Protein AF-A0A6B2G670-F1 (afdb_monomer)

Mean predicted aligned error: 20.45 Å

Sequence (215 aa):
KLEDGKNDNFWRDVTVLTMNYLNKINEISDPDNHIKTNKIDDLKDDIHKIFKGKTYQEMDNLKNQINARVRGSHDIDVDYWNTVLKYLNTTMATTRVAEKCSEYYQKVEQIKSTKSSSPPPPPQPVLEVVEEIIEMSEEIAVEENPLQEFLDMYKEGNYSPRLLESSLEYDAVSQEEDMKSITLEREFIKELRELERKLHSTRSIKAPRQQLFED

InterPro domains:
  IPR018816 Splicing factor cactin, central domain [PF10312] (3-99)

Structure (mmCIF, N/CA/C/O backbone):
data_AF-A0A6B2G670-F1
#
_entry.id   AF-A0A6B2G670-F1
#
loop_
_atom_site.group_PDB
_atom_site.id
_atom_site.type_symbol
_atom_site.label_atom_id
_atom_site.label_alt_id
_atom_site.label_comp_id
_atom_site.label_asym_id
_atom_site.label_entity_id
_atom_site.label_seq_id
_atom_site.pdbx_PDB_ins_code
_atom_site.Cartn_x
_atom_site.Cartn_y
_atom_site.Cartn_z
_atom_site.occupancy
_atom_site.B_iso_or_equiv
_atom_site.auth_seq_id
_atom_site.auth_comp_id
_atom_site.auth_asym_id
_atom_site.auth_atom_id
_atom_site.pdbx_PDB_model_num
ATOM 1 N N . LYS A 1 1 ? -21.807 -9.940 8.985 1.00 50.25 1 LYS A N 1
ATOM 2 C CA . LYS A 1 1 ? -20.557 -9.765 8.207 1.00 50.25 1 LYS A CA 1
ATOM 3 C C . LYS A 1 1 ? -20.025 -8.383 8.539 1.00 50.25 1 LYS A C 1
ATOM 5 O O . LYS A 1 1 ? -20.830 -7.466 8.596 1.00 50.25 1 LYS A O 1
ATOM 10 N N . LEU A 1 2 ? -18.740 -8.256 8.860 1.00 53.62 2 LEU A N 1
ATOM 11 C CA . LEU A 1 2 ? -18.122 -6.965 9.165 1.00 53.62 2 LEU A CA 1
ATOM 12 C C . LEU A 1 2 ? -18.192 -6.094 7.889 1.00 53.62 2 LEU A C 1
ATOM 14 O O . LEU A 1 2 ? -17.723 -6.522 6.840 1.00 53.62 2 LEU A O 1
ATOM 18 N N . GLU A 1 3 ? -18.881 -4.956 7.966 1.00 61.81 3 GLU A N 1
ATOM 19 C CA . GLU A 1 3 ? -18.960 -3.881 6.954 1.00 61.81 3 GLU A CA 1
ATOM 20 C C . GLU A 1 3 ? -19.300 -4.222 5.481 1.00 61.81 3 GLU A C 1
ATOM 22 O O . GLU A 1 3 ? -18.976 -3.437 4.591 1.00 61.81 3 GLU A O 1
ATOM 27 N N . ASP A 1 4 ? -19.978 -5.335 5.179 1.00 66.50 4 ASP A N 1
ATOM 28 C CA . ASP A 1 4 ? -20.461 -5.680 3.819 1.00 66.50 4 ASP A CA 1
ATOM 29 C C . ASP A 1 4 ? -19.418 -5.558 2.681 1.00 66.50 4 ASP A C 1
ATOM 31 O O . ASP A 1 4 ? -19.760 -5.272 1.536 1.00 66.50 4 ASP A O 1
ATOM 35 N N . GLY A 1 5 ? -18.131 -5.764 2.978 1.00 72.69 5 GLY A N 1
ATOM 36 C CA . GLY A 1 5 ? -17.050 -5.668 1.986 1.00 72.69 5 GLY A CA 1
ATOM 37 C C . GLY A 1 5 ? -16.687 -4.239 1.561 1.00 72.69 5 GLY A C 1
ATOM 38 O O . GLY A 1 5 ? -15.880 -4.038 0.654 1.00 72.69 5 GLY A O 1
ATOM 39 N N . LYS A 1 6 ? -17.230 -3.211 2.228 1.00 76.44 6 LYS A N 1
ATOM 40 C CA . LYS A 1 6 ? -16.923 -1.799 1.928 1.00 76.44 6 LYS A CA 1
ATOM 41 C C . LYS A 1 6 ? -15.436 -1.475 2.065 1.00 76.44 6 LYS A C 1
ATOM 43 O O . LYS A 1 6 ? -14.935 -0.613 1.346 1.00 76.44 6 LYS A O 1
ATOM 48 N N . ASN A 1 7 ? -14.735 -2.180 2.952 1.00 82.81 7 ASN A N 1
ATOM 49 C CA . ASN A 1 7 ? -13.316 -1.964 3.219 1.00 82.81 7 ASN A CA 1
ATOM 50 C C . ASN A 1 7 ? -12.385 -2.960 2.497 1.00 82.81 7 ASN A C 1
ATOM 52 O O . ASN A 1 7 ? -11.184 -2.974 2.757 1.00 82.81 7 ASN A O 1
ATOM 56 N N . ASP A 1 8 ? -12.895 -3.786 1.577 1.00 85.19 8 ASP A N 1
ATOM 57 C CA . ASP A 1 8 ? -12.093 -4.831 0.918 1.00 85.19 8 ASP A CA 1
ATOM 58 C C . ASP A 1 8 ? -10.929 -4.251 0.105 1.00 85.19 8 ASP A C 1
ATOM 60 O O . ASP A 1 8 ? -9.819 -4.784 0.118 1.00 85.19 8 ASP A O 1
ATOM 64 N N . ASN A 1 9 ? -11.162 -3.126 -0.578 1.00 85.06 9 ASN A N 1
ATOM 65 C CA . ASN A 1 9 ? -10.122 -2.444 -1.349 1.00 85.06 9 ASN A CA 1
ATOM 66 C C . ASN A 1 9 ? -9.031 -1.862 -0.442 1.00 85.06 9 ASN A C 1
ATOM 68 O O . ASN A 1 9 ? -7.856 -1.967 -0.776 1.00 85.06 9 ASN A O 1
ATOM 72 N N . PHE A 1 10 ? -9.403 -1.324 0.722 1.00 86.94 10 PHE A N 1
ATOM 73 C CA . PHE A 1 10 ? -8.441 -0.827 1.706 1.00 86.94 10 PHE A CA 1
ATOM 74 C C . PHE A 1 10 ? -7.553 -1.958 2.221 1.00 86.94 10 PHE A C 1
ATOM 76 O O . PHE A 1 10 ? -6.334 -1.842 2.192 1.00 86.94 10 PHE A O 1
ATOM 83 N N . TRP A 1 11 ? -8.142 -3.084 2.633 1.00 89.06 11 TRP A N 1
ATOM 84 C CA . TRP A 1 11 ? -7.361 -4.217 3.131 1.00 89.06 11 TRP A CA 1
ATOM 85 C C . TRP A 1 11 ? -6.475 -4.836 2.052 1.00 89.06 11 TRP A C 1
ATOM 87 O O . TRP A 1 11 ? -5.348 -5.245 2.337 1.00 89.06 11 TRP A O 1
ATOM 97 N N . ARG A 1 12 ? -6.942 -4.857 0.799 1.00 89.00 12 ARG A N 1
ATOM 98 C CA . ARG A 1 12 ? -6.118 -5.252 -0.346 1.00 89.00 12 ARG A CA 1
ATOM 99 C C . ARG A 1 12 ? -4.921 -4.318 -0.517 1.00 89.00 12 ARG A C 1
ATOM 101 O O . ARG A 1 12 ? -3.805 -4.808 -0.655 1.00 89.00 12 ARG A O 1
ATOM 108 N N . ASP A 1 13 ? -5.138 -3.008 -0.464 1.00 89.88 13 ASP A N 1
ATOM 109 C CA . ASP A 1 13 ? -4.073 -2.010 -0.592 1.00 89.88 13 ASP A CA 1
ATOM 110 C C . ASP A 1 13 ? -3.075 -2.114 0.583 1.00 89.88 13 ASP A C 1
ATOM 112 O O . ASP A 1 13 ? -1.866 -2.160 0.363 1.00 89.88 13 ASP A O 1
ATOM 116 N N . VAL A 1 14 ? -3.549 -2.302 1.820 1.00 88.25 14 VAL A N 1
ATOM 117 C CA . VAL A 1 14 ? -2.701 -2.569 3.002 1.00 88.25 14 VAL A CA 1
ATOM 118 C C . VAL A 1 14 ? -1.884 -3.857 2.843 1.00 88.25 14 VAL A C 1
ATOM 120 O O . VAL A 1 14 ? -0.709 -3.903 3.210 1.00 88.25 14 VAL A O 1
ATOM 123 N N . THR A 1 15 ? -2.464 -4.904 2.254 1.00 91.06 15 THR A N 1
ATOM 124 C CA . THR A 1 15 ? -1.747 -6.159 1.973 1.00 91.06 15 THR A CA 1
ATOM 125 C C . THR A 1 15 ? -0.625 -5.943 0.955 1.00 91.06 15 THR A C 1
ATOM 127 O O . THR A 1 15 ? 0.483 -6.443 1.133 1.00 91.06 15 THR A O 1
ATOM 130 N N . VAL A 1 16 ? -0.875 -5.156 -0.097 1.00 89.69 16 VAL A N 1
ATOM 131 C CA . VAL A 1 16 ? 0.153 -4.801 -1.091 1.00 89.69 16 VAL A CA 1
ATOM 132 C C . VAL A 1 16 ? 1.307 -4.039 -0.432 1.00 89.69 16 VAL A C 1
ATOM 134 O O . VAL A 1 16 ? 2.470 -4.356 -0.685 1.00 89.69 16 VAL A O 1
ATOM 137 N N . LEU A 1 17 ? 1.003 -3.083 0.449 1.00 88.88 17 LEU A N 1
ATOM 138 C CA . LEU A 1 17 ? 2.016 -2.297 1.160 1.00 88.88 17 LEU A CA 1
ATOM 139 C C . LEU A 1 17 ? 2.855 -3.143 2.117 1.00 88.88 17 LEU A C 1
ATOM 141 O O . LEU A 1 17 ? 4.082 -3.073 2.086 1.00 88.88 17 LEU A O 1
ATOM 145 N N . THR A 1 18 ? 2.206 -3.965 2.939 1.00 89.88 18 THR A N 1
ATOM 146 C CA . THR A 1 18 ? 2.894 -4.846 3.895 1.00 89.88 18 THR A CA 1
ATOM 147 C C . THR A 1 18 ? 3.770 -5.871 3.185 1.00 89.88 18 THR A C 1
ATOM 149 O O . THR A 1 18 ? 4.921 -6.057 3.573 1.00 89.88 18 THR A O 1
ATOM 152 N N . MET A 1 19 ? 3.285 -6.469 2.093 1.00 88.06 19 MET A N 1
ATOM 153 C CA . MET A 1 19 ? 4.084 -7.385 1.280 1.00 88.06 19 MET A CA 1
ATOM 154 C C . MET A 1 19 ? 5.288 -6.679 0.648 1.00 88.06 19 MET A C 1
ATOM 156 O O . MET A 1 19 ? 6.385 -7.234 0.609 1.00 88.06 19 MET A O 1
ATOM 160 N N . ASN A 1 20 ? 5.122 -5.443 0.171 1.00 86.25 20 ASN A N 1
ATOM 161 C CA . ASN A 1 20 ? 6.241 -4.667 -0.358 1.00 86.25 20 ASN A CA 1
ATOM 162 C C . ASN A 1 20 ? 7.281 -4.333 0.726 1.00 86.25 20 ASN A C 1
ATOM 164 O O . ASN A 1 20 ? 8.478 -4.476 0.489 1.00 86.25 20 ASN A O 1
ATOM 168 N N . TYR A 1 21 ? 6.837 -3.946 1.923 1.00 85.19 21 TYR A N 1
ATOM 169 C CA . TYR A 1 21 ? 7.720 -3.670 3.056 1.00 85.19 21 TYR A CA 1
ATOM 170 C C . TYR A 1 21 ? 8.497 -4.918 3.500 1.00 85.19 21 TYR A C 1
ATOM 172 O O . TYR A 1 21 ? 9.708 -4.855 3.693 1.00 85.19 21 TYR A O 1
ATOM 180 N N . LEU A 1 22 ? 7.825 -6.071 3.571 1.00 86.44 22 LEU A N 1
ATOM 181 C CA . LEU A 1 22 ? 8.455 -7.353 3.888 1.00 86.44 22 LEU A CA 1
ATOM 182 C C . LEU A 1 22 ? 9.495 -7.749 2.834 1.00 86.44 22 LEU A C 1
ATOM 184 O O . LEU A 1 22 ? 10.597 -8.163 3.181 1.00 86.44 22 LEU A O 1
ATOM 188 N N . ASN A 1 23 ? 9.181 -7.561 1.550 1.00 82.19 23 ASN A N 1
ATOM 189 C CA . ASN A 1 23 ? 10.143 -7.790 0.474 1.00 82.19 23 ASN A CA 1
ATOM 190 C C . ASN A 1 23 ? 11.362 -6.871 0.599 1.00 82.19 23 ASN A C 1
ATOM 192 O O . ASN A 1 23 ? 12.479 -7.345 0.445 1.00 82.19 23 ASN A O 1
ATOM 196 N N . LYS A 1 24 ? 11.167 -5.593 0.944 1.00 81.31 24 LYS A N 1
ATOM 197 C CA . LYS A 1 24 ? 12.273 -4.654 1.170 1.00 81.31 24 LYS A CA 1
ATOM 198 C C . LYS A 1 24 ? 13.174 -5.101 2.326 1.00 81.31 24 LYS A C 1
ATOM 200 O O . LYS A 1 24 ? 14.390 -5.046 2.199 1.00 81.31 24 LYS A O 1
ATOM 205 N N . ILE A 1 25 ? 12.597 -5.574 3.433 1.00 84.19 25 ILE A N 1
ATOM 206 C CA . ILE A 1 25 ? 13.374 -6.108 4.565 1.00 84.19 25 ILE A CA 1
ATOM 207 C C . ILE A 1 25 ? 14.167 -7.351 4.146 1.00 84.19 25 ILE A C 1
ATOM 209 O O . ILE A 1 25 ? 15.353 -7.455 4.451 1.00 84.19 25 ILE A O 1
ATOM 213 N N . ASN A 1 26 ? 13.531 -8.272 3.422 1.00 81.31 26 ASN A N 1
ATOM 214 C CA . ASN A 1 26 ? 14.188 -9.488 2.949 1.00 81.31 26 ASN A CA 1
ATOM 215 C C . ASN A 1 26 ? 15.314 -9.188 1.951 1.00 81.31 26 ASN A C 1
ATOM 217 O O . ASN A 1 26 ? 16.365 -9.814 2.028 1.00 81.31 26 ASN A O 1
ATOM 221 N N . GLU A 1 27 ? 15.119 -8.219 1.051 1.00 75.81 27 GLU A N 1
ATOM 222 C CA . GLU A 1 27 ? 16.150 -7.744 0.118 1.00 75.81 27 GLU A CA 1
ATOM 223 C C . GLU A 1 27 ? 17.370 -7.187 0.872 1.00 75.81 27 GLU A C 1
ATOM 225 O O . GLU A 1 27 ? 18.501 -7.488 0.507 1.00 75.81 27 GLU A O 1
ATOM 230 N N . ILE A 1 28 ? 17.161 -6.448 1.967 1.00 76.38 28 ILE A N 1
ATOM 231 C CA . ILE A 1 28 ? 18.255 -5.908 2.791 1.00 76.38 28 ILE A CA 1
ATOM 232 C C . ILE A 1 28 ? 18.994 -7.023 3.549 1.00 76.38 28 ILE A C 1
ATOM 234 O O . ILE A 1 28 ? 20.211 -6.945 3.722 1.00 76.38 28 ILE A O 1
ATOM 238 N N . SER A 1 29 ? 18.277 -8.060 3.989 1.00 78.94 29 SER A N 1
ATOM 239 C CA . SER A 1 29 ? 18.827 -9.147 4.804 1.00 78.94 29 SER A CA 1
ATOM 240 C C . SER A 1 29 ? 19.687 -10.159 4.031 1.00 78.94 29 SER A C 1
ATOM 242 O O . SER A 1 29 ? 20.401 -10.926 4.680 1.00 78.94 29 SER A O 1
ATOM 244 N N . ASP A 1 30 ? 19.620 -10.203 2.696 1.00 77.06 30 ASP A N 1
ATOM 245 C CA . ASP A 1 30 ? 20.332 -11.192 1.871 1.00 77.06 30 ASP A CA 1
ATOM 246 C C . ASP A 1 30 ? 21.505 -10.559 1.084 1.00 77.06 30 ASP A C 1
ATOM 248 O O . ASP A 1 30 ? 21.263 -9.887 0.076 1.00 77.06 30 ASP A O 1
ATOM 252 N N . PRO A 1 31 ? 22.776 -10.774 1.495 1.00 64.31 31 PRO A N 1
ATOM 253 C CA . PRO A 1 31 ? 23.959 -10.164 0.877 1.00 64.31 31 PRO A CA 1
ATOM 254 C C . PRO A 1 31 ? 24.152 -10.519 -0.610 1.00 64.31 31 PRO A C 1
ATOM 256 O O . PRO A 1 31 ? 24.679 -9.693 -1.356 1.00 64.31 31 PRO A O 1
ATOM 259 N N . ASP A 1 32 ? 23.695 -11.691 -1.068 1.00 65.44 32 ASP A N 1
ATOM 260 C CA . ASP A 1 32 ? 23.839 -12.125 -2.470 1.00 65.44 32 ASP A CA 1
ATOM 261 C C . ASP A 1 32 ? 22.815 -11.458 -3.407 1.00 65.44 32 ASP A C 1
ATOM 263 O O . ASP A 1 32 ? 23.000 -11.412 -4.630 1.00 65.44 32 ASP A O 1
ATOM 267 N N . ASN A 1 33 ? 21.735 -10.900 -2.852 1.00 63.56 33 ASN A N 1
ATOM 268 C CA . ASN A 1 33 ? 20.662 -10.278 -3.624 1.00 63.56 33 ASN A CA 1
ATOM 269 C C . ASN A 1 33 ? 20.929 -8.789 -3.935 1.00 63.56 33 ASN A C 1
ATOM 271 O O . ASN A 1 33 ? 20.435 -8.276 -4.942 1.00 63.56 33 ASN A O 1
ATOM 275 N N . HIS A 1 34 ? 21.792 -8.120 -3.155 1.00 59.53 34 HIS A N 1
ATOM 276 C CA . HIS A 1 34 ? 22.144 -6.694 -3.313 1.00 59.53 34 HIS A CA 1
ATOM 277 C C . HIS A 1 34 ? 22.713 -6.343 -4.699 1.00 59.53 34 HIS A C 1
ATOM 279 O O . HIS A 1 34 ? 22.477 -5.262 -5.233 1.00 59.53 34 HIS A O 1
ATOM 285 N N . ILE A 1 35 ? 23.442 -7.259 -5.348 1.00 55.69 35 ILE A N 1
ATOM 286 C CA . ILE A 1 35 ? 24.053 -6.988 -6.666 1.00 55.69 35 ILE A CA 1
ATOM 287 C C . ILE A 1 35 ? 22.984 -6.861 -7.767 1.00 55.69 35 ILE A C 1
ATOM 289 O O . ILE A 1 35 ? 23.165 -6.108 -8.728 1.00 55.69 35 ILE A O 1
ATOM 293 N N . LYS A 1 36 ? 21.858 -7.575 -7.638 1.00 58.09 36 LYS A N 1
ATOM 294 C CA . LYS A 1 36 ? 20.742 -7.511 -8.595 1.00 58.09 36 LYS A CA 1
ATOM 295 C C . LYS A 1 36 ? 19.845 -6.300 -8.340 1.00 58.09 36 LYS A C 1
ATOM 297 O O . LYS A 1 36 ? 19.290 -5.765 -9.298 1.00 58.09 36 LYS A O 1
ATOM 302 N N . THR A 1 37 ? 19.732 -5.851 -7.089 1.00 59.72 37 THR A N 1
ATOM 303 C CA . THR A 1 37 ? 18.903 -4.696 -6.718 1.00 59.72 37 THR A CA 1
ATOM 304 C C . THR A 1 37 ? 19.542 -3.371 -7.117 1.00 59.72 37 THR A C 1
ATOM 306 O O . THR A 1 37 ? 18.826 -2.534 -7.647 1.00 59.72 37 THR A O 1
ATOM 309 N N . ASN A 1 38 ? 20.869 -3.216 -7.023 1.00 57.09 38 ASN A N 1
ATOM 310 C CA . ASN A 1 38 ? 21.552 -1.942 -7.307 1.00 57.09 38 ASN A CA 1
ATOM 311 C C . ASN A 1 38 ? 21.257 -1.355 -8.707 1.00 57.09 38 ASN A C 1
ATOM 313 O O . ASN A 1 38 ? 21.011 -0.163 -8.838 1.00 57.09 38 ASN A O 1
ATOM 317 N N . LYS A 1 39 ? 21.204 -2.181 -9.768 1.00 61.66 39 LYS A N 1
ATOM 318 C CA . LYS A 1 39 ? 20.840 -1.704 -11.126 1.00 61.66 39 LYS A CA 1
ATOM 319 C C . LYS A 1 39 ? 19.376 -1.280 -11.246 1.00 61.66 39 LYS A C 1
ATOM 321 O O . LYS A 1 39 ? 19.023 -0.491 -12.117 1.00 61.66 39 LYS A O 1
ATOM 326 N N . ILE A 1 40 ? 18.519 -1.883 -10.431 1.00 61.81 40 ILE A N 1
ATOM 327 C CA . ILE A 1 40 ? 17.088 -1.605 -10.393 1.00 61.81 40 ILE A CA 1
ATOM 328 C C . ILE A 1 40 ? 16.837 -0.375 -9.505 1.00 61.81 40 ILE A C 1
ATOM 330 O O . ILE A 1 40 ? 15.962 0.416 -9.834 1.00 61.81 40 ILE A O 1
ATOM 334 N N . ASP A 1 41 ? 17.626 -0.171 -8.446 1.00 66.69 41 ASP A N 1
ATOM 335 C CA . ASP A 1 41 ? 17.558 0.965 -7.519 1.00 66.69 41 ASP A CA 1
ATOM 336 C C . ASP A 1 41 ? 17.860 2.308 -8.199 1.00 66.69 41 ASP A C 1
ATOM 338 O O . ASP A 1 41 ? 17.068 3.233 -8.041 1.00 66.69 41 ASP A O 1
ATOM 342 N N . ASP A 1 42 ? 18.881 2.391 -9.061 1.00 69.69 42 ASP A N 1
ATOM 343 C CA . ASP A 1 42 ? 19.170 3.614 -9.840 1.00 69.69 42 ASP A CA 1
ATOM 344 C C . ASP A 1 42 ? 17.967 4.062 -10.692 1.00 69.69 42 ASP A C 1
ATOM 346 O O . ASP A 1 42 ? 17.709 5.246 -10.900 1.00 69.69 42 ASP A O 1
ATOM 350 N N . LEU A 1 43 ? 17.189 3.094 -11.174 1.00 70.12 43 LEU A N 1
ATOM 351 C CA . LEU A 1 43 ? 16.003 3.328 -11.986 1.00 70.12 43 LEU A CA 1
ATOM 352 C C . LEU A 1 43 ? 14.751 3.564 -11.129 1.00 70.12 43 LEU A C 1
ATOM 354 O O . LEU A 1 43 ? 13.797 4.187 -11.599 1.00 70.12 43 LEU A O 1
ATOM 358 N N . LYS A 1 44 ? 14.739 3.101 -9.869 1.00 72.88 44 LYS A N 1
ATOM 359 C CA . LYS A 1 44 ? 13.635 3.336 -8.926 1.00 72.88 44 LYS A CA 1
ATOM 360 C C . LYS A 1 44 ? 13.469 4.819 -8.640 1.00 72.88 44 LYS A C 1
ATOM 362 O O . LYS A 1 44 ? 12.322 5.251 -8.583 1.00 72.88 44 LYS A O 1
ATOM 367 N N . ASP A 1 45 ? 14.550 5.582 -8.516 1.00 76.00 45 ASP A N 1
ATOM 368 C CA . ASP A 1 45 ? 14.487 7.021 -8.230 1.00 76.00 45 ASP A CA 1
ATOM 369 C C . ASP A 1 45 ? 13.863 7.814 -9.385 1.00 76.00 45 ASP A C 1
ATOM 371 O O . ASP A 1 45 ? 12.969 8.643 -9.175 1.00 76.00 45 ASP A O 1
ATOM 375 N N . ASP A 1 46 ? 14.236 7.489 -10.624 1.00 78.38 46 ASP A N 1
ATOM 376 C CA . ASP A 1 46 ? 13.62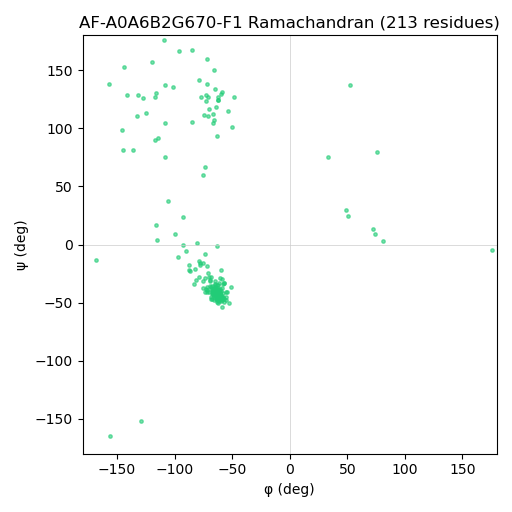6 8.072 -11.821 1.00 78.38 46 ASP A CA 1
ATOM 377 C C . ASP A 1 46 ? 12.141 7.701 -11.938 1.00 78.38 46 ASP A C 1
ATOM 379 O O . ASP A 1 46 ? 11.297 8.559 -12.214 1.00 78.38 46 ASP A O 1
ATOM 383 N N . ILE A 1 47 ? 11.782 6.441 -11.670 1.00 78.38 47 ILE A N 1
ATOM 384 C CA . ILE A 1 47 ? 10.379 6.005 -11.657 1.00 78.38 47 ILE A CA 1
ATOM 385 C C . ILE A 1 47 ? 9.608 6.711 -10.523 1.00 78.38 47 ILE A C 1
ATOM 387 O O . ILE A 1 47 ? 8.483 7.176 -10.736 1.00 78.38 47 ILE A O 1
ATOM 391 N N . HIS A 1 48 ? 10.206 6.852 -9.336 1.00 77.25 48 HIS A N 1
ATOM 392 C CA . HIS A 1 48 ? 9.662 7.609 -8.205 1.00 77.25 48 HIS A CA 1
ATOM 393 C C . HIS A 1 48 ? 9.349 9.045 -8.614 1.00 77.25 48 HIS A C 1
ATOM 395 O O . HIS A 1 48 ? 8.248 9.535 -8.357 1.00 77.25 48 HIS A O 1
ATOM 401 N N . LYS A 1 49 ? 10.289 9.703 -9.294 1.00 81.44 49 LYS A N 1
ATOM 402 C CA . LYS A 1 49 ? 10.142 11.071 -9.788 1.00 81.44 49 LYS A CA 1
ATOM 403 C C . LYS A 1 49 ? 9.047 11.192 -10.844 1.00 81.44 49 LYS A C 1
ATOM 405 O O . LYS A 1 49 ? 8.305 12.169 -10.824 1.00 81.44 49 LYS A O 1
ATOM 410 N N . ILE A 1 50 ? 8.898 10.197 -11.723 1.00 80.88 50 ILE A N 1
ATOM 411 C CA . ILE A 1 50 ? 7.804 10.152 -12.704 1.00 80.88 50 ILE A CA 1
ATOM 412 C C . ILE A 1 50 ? 6.450 10.013 -11.999 1.00 80.88 50 ILE A C 1
ATOM 414 O O . ILE A 1 50 ? 5.470 10.592 -12.461 1.00 80.88 50 ILE A O 1
ATOM 418 N N . PHE A 1 51 ? 6.356 9.258 -10.902 1.00 79.69 51 PHE A N 1
ATOM 419 C CA . PHE A 1 51 ? 5.081 9.038 -10.202 1.00 79.69 51 PHE A CA 1
ATOM 420 C C . PHE A 1 51 ? 4.764 10.102 -9.148 1.00 79.69 51 PHE A C 1
ATOM 422 O O . PHE A 1 51 ? 3.598 10.260 -8.781 1.00 79.69 51 PHE A O 1
ATOM 429 N N . LYS A 1 52 ? 5.755 10.880 -8.700 1.00 77.88 52 LYS A N 1
ATOM 430 C CA . LYS A 1 52 ? 5.554 11.986 -7.761 1.00 77.88 52 LYS A CA 1
ATOM 431 C C . LYS A 1 52 ? 4.646 13.056 -8.384 1.00 77.88 52 LYS A C 1
ATOM 433 O O . LYS A 1 52 ? 4.919 13.571 -9.463 1.00 77.88 52 LYS A O 1
ATOM 438 N N . GLY A 1 53 ? 3.556 13.387 -7.692 1.00 74.25 53 GLY A N 1
ATOM 439 C CA . GLY A 1 53 ? 2.607 14.428 -8.109 1.00 74.25 53 GLY A CA 1
ATOM 440 C C . GLY A 1 53 ? 1.581 14.007 -9.169 1.00 74.25 53 GLY A C 1
ATOM 441 O O . GLY A 1 53 ? 0.785 14.844 -9.585 1.00 74.25 53 GLY A O 1
ATOM 442 N N . LYS A 1 54 ? 1.558 12.736 -9.601 1.00 82.38 54 LYS A N 1
ATOM 443 C CA . LYS A 1 54 ? 0.498 12.225 -10.484 1.00 82.38 54 LYS A CA 1
ATOM 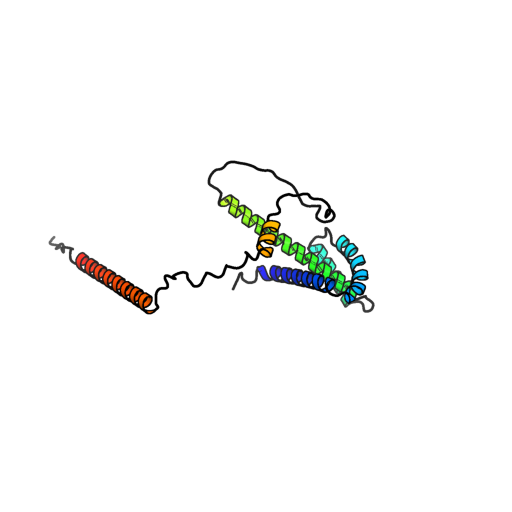444 C C . LYS A 1 54 ? -0.770 11.908 -9.697 1.00 82.38 54 LYS A C 1
ATOM 446 O O . LYS A 1 54 ? -0.720 11.360 -8.597 1.00 82.38 54 LYS A O 1
ATOM 451 N N . THR A 1 55 ? -1.919 12.207 -10.288 1.00 84.25 55 THR A N 1
ATOM 452 C CA . THR A 1 55 ? -3.225 11.845 -9.730 1.00 84.25 55 THR A CA 1
ATOM 453 C C . THR A 1 55 ? -3.483 10.344 -9.851 1.00 84.25 55 THR A C 1
ATOM 455 O O . THR A 1 55 ? -2.916 9.648 -10.700 1.00 84.25 55 THR A O 1
ATOM 458 N N . TYR A 1 56 ? -4.405 9.831 -9.034 1.00 82.81 56 TYR A N 1
ATOM 459 C CA . TYR A 1 56 ? -4.817 8.428 -9.086 1.00 82.81 56 TYR A CA 1
ATOM 460 C C . TYR A 1 56 ? -5.281 7.987 -10.489 1.00 82.81 56 TYR A C 1
ATOM 462 O O . TYR A 1 56 ? -4.923 6.904 -10.952 1.00 82.81 56 TYR A O 1
ATOM 470 N N . GLN A 1 57 ? -6.036 8.837 -11.192 1.00 84.31 57 GLN A N 1
ATOM 471 C CA . GLN A 1 57 ? -6.536 8.533 -12.537 1.00 84.31 57 GLN A CA 1
ATOM 472 C C . GLN A 1 57 ? -5.413 8.468 -13.579 1.00 84.31 57 GLN A C 1
ATOM 474 O O . GLN A 1 57 ? -5.424 7.607 -14.456 1.00 84.31 57 GLN A O 1
ATOM 479 N N . GLU A 1 58 ? -4.415 9.345 -13.475 1.00 86.62 58 GLU A N 1
ATOM 480 C CA . GLU A 1 58 ? -3.246 9.317 -14.357 1.00 86.62 58 GLU A CA 1
ATOM 481 C C . GLU A 1 58 ? -2.389 8.069 -14.124 1.00 86.62 58 GLU A C 1
ATOM 483 O O . GLU A 1 58 ? -1.904 7.473 -15.086 1.00 86.62 58 GLU A O 1
ATOM 488 N N . MET A 1 59 ? -2.247 7.639 -12.866 1.00 86.69 59 MET A N 1
ATOM 489 C CA . MET A 1 59 ? -1.565 6.389 -12.517 1.00 86.69 59 MET A CA 1
ATOM 490 C C . MET A 1 59 ? -2.300 5.159 -13.068 1.00 86.69 59 MET A C 1
ATOM 492 O O . MET A 1 59 ? -1.661 4.251 -13.600 1.00 86.69 59 MET A O 1
ATOM 496 N N . ASP A 1 60 ? -3.634 5.140 -13.016 1.00 87.06 60 ASP A N 1
ATOM 497 C CA . ASP A 1 60 ? -4.432 4.044 -13.579 1.00 87.06 60 ASP A CA 1
ATOM 498 C C . ASP A 1 60 ? -4.344 3.989 -15.116 1.00 87.06 60 ASP A C 1
ATOM 500 O O . ASP A 1 60 ? -4.149 2.925 -15.710 1.00 87.06 60 ASP A O 1
ATOM 504 N N . ASN A 1 61 ? -4.365 5.148 -15.779 1.00 88.69 61 ASN A N 1
ATOM 505 C CA . ASN A 1 61 ? -4.133 5.235 -17.221 1.00 88.69 61 ASN A CA 1
ATOM 506 C C . ASN A 1 61 ? -2.741 4.716 -17.606 1.00 88.69 61 ASN A C 1
ATOM 508 O O . ASN A 1 61 ? -2.610 3.952 -18.566 1.00 88.69 61 ASN A O 1
ATOM 512 N N . LEU A 1 62 ? -1.710 5.079 -16.840 1.00 87.88 62 LEU A N 1
ATOM 513 C CA . LEU A 1 62 ? -0.351 4.589 -17.048 1.00 87.88 62 LEU A CA 1
ATOM 514 C C . LEU A 1 62 ? -0.272 3.066 -16.867 1.00 87.88 62 LEU A C 1
ATOM 516 O O . LEU A 1 62 ? 0.308 2.375 -17.703 1.00 87.88 62 LEU A O 1
ATOM 520 N N . LYS A 1 63 ? -0.915 2.523 -15.828 1.00 88.88 63 LYS A N 1
ATOM 521 C CA . LYS A 1 63 ? -1.010 1.076 -15.594 1.00 88.88 63 LYS A CA 1
ATOM 522 C C . LYS A 1 63 ? -1.595 0.352 -16.803 1.00 88.88 63 LYS A C 1
ATOM 524 O O . LYS A 1 63 ? -1.067 -0.675 -17.231 1.00 88.88 63 LYS A O 1
ATOM 529 N N . ASN A 1 64 ? -2.667 0.890 -17.377 1.00 90.38 64 ASN A N 1
ATOM 530 C CA . ASN A 1 64 ? -3.322 0.309 -18.545 1.00 90.38 64 ASN A CA 1
ATOM 531 C C . ASN A 1 64 ? -2.428 0.353 -19.792 1.00 90.38 64 ASN A C 1
ATOM 533 O O . ASN A 1 64 ? -2.339 -0.646 -20.509 1.00 90.38 64 ASN A O 1
ATOM 537 N N . GLN A 1 65 ? -1.712 1.459 -20.011 1.00 87.94 65 GLN A N 1
ATOM 538 C CA . GLN A 1 65 ? -0.744 1.598 -21.105 1.00 87.94 65 GLN A CA 1
ATOM 539 C C . GLN A 1 65 ? 0.420 0.610 -20.969 1.00 87.94 65 GLN A C 1
ATOM 541 O O . GLN A 1 65 ? 0.762 -0.074 -21.934 1.00 87.94 65 GLN A O 1
ATOM 546 N N . ILE A 1 66 ? 0.983 0.473 -19.766 1.00 86.81 66 ILE A N 1
ATOM 547 C CA . ILE A 1 66 ? 2.062 -0.480 -19.485 1.00 86.81 66 ILE A CA 1
ATOM 548 C C . ILE A 1 66 ? 1.573 -1.912 -19.707 1.00 86.81 66 ILE A C 1
ATOM 550 O O . ILE A 1 66 ? 2.207 -2.672 -20.431 1.00 86.81 66 ILE A O 1
ATOM 554 N N . ASN A 1 67 ? 0.403 -2.275 -19.179 1.00 87.81 67 ASN A N 1
ATOM 555 C CA . ASN A 1 67 ? -0.163 -3.611 -19.369 1.00 87.81 67 ASN A CA 1
ATOM 556 C C . ASN A 1 67 ? -0.489 -3.917 -20.838 1.00 87.81 67 ASN A C 1
ATOM 558 O O . ASN A 1 67 ? -0.390 -5.065 -21.268 1.00 87.81 67 ASN A O 1
ATOM 562 N N . ALA A 1 68 ? -0.918 -2.929 -21.626 1.00 86.81 68 ALA A N 1
ATOM 563 C CA . ALA A 1 68 ? -1.102 -3.101 -23.067 1.00 86.81 68 ALA A CA 1
ATOM 564 C C . ALA A 1 68 ? 0.242 -3.347 -23.770 1.00 86.81 68 ALA A C 1
ATOM 566 O O . ALA A 1 68 ? 0.349 -4.252 -24.596 1.00 86.81 68 ALA A O 1
ATOM 567 N N . ARG A 1 69 ? 1.279 -2.600 -23.379 1.00 84.44 69 ARG A N 1
ATOM 568 C CA . ARG A 1 69 ? 2.633 -2.721 -23.922 1.00 84.44 69 ARG A CA 1
ATOM 569 C C . ARG A 1 69 ? 3.275 -4.077 -23.600 1.00 84.44 69 ARG A C 1
ATOM 571 O O . ARG A 1 69 ? 3.793 -4.720 -24.505 1.00 84.44 69 ARG A O 1
ATOM 578 N N . VAL A 1 70 ? 3.172 -4.535 -22.351 1.00 84.56 70 VAL A N 1
ATOM 579 C CA . VAL A 1 70 ? 3.701 -5.833 -21.883 1.00 84.56 70 VAL A CA 1
ATOM 580 C C . VAL A 1 70 ? 3.000 -7.016 -22.562 1.00 84.56 70 VAL A C 1
ATOM 582 O O . VAL A 1 70 ? 3.631 -8.027 -22.840 1.00 84.56 70 VAL A O 1
ATOM 585 N N . ARG A 1 71 ? 1.703 -6.900 -22.881 1.00 82.88 71 ARG A N 1
ATOM 586 C CA . ARG A 1 71 ? 0.947 -7.966 -23.569 1.00 82.88 71 ARG A CA 1
ATOM 587 C C . ARG A 1 71 ? 1.202 -8.037 -25.076 1.00 82.88 71 ARG A C 1
ATOM 589 O O . ARG A 1 71 ? 1.021 -9.099 -25.660 1.00 82.88 71 ARG A O 1
ATOM 596 N N . GLY A 1 72 ? 1.544 -6.914 -25.708 1.00 79.50 72 GLY A N 1
ATOM 597 C CA . GLY A 1 72 ? 1.599 -6.790 -27.168 1.00 79.50 72 GLY A CA 1
ATOM 598 C C . GLY A 1 72 ? 2.978 -6.970 -27.803 1.00 79.50 72 GLY A C 1
ATOM 599 O O . GLY A 1 72 ? 3.057 -7.049 -29.025 1.00 79.50 72 GLY A O 1
ATOM 600 N N . SER A 1 73 ? 4.058 -7.014 -27.022 1.00 75.25 73 SER A N 1
ATOM 601 C CA . SER A 1 73 ? 5.420 -6.987 -27.561 1.00 75.25 73 SER A CA 1
ATOM 602 C C . SER A 1 73 ? 6.293 -8.080 -26.957 1.00 75.25 73 SER A C 1
ATOM 604 O O . SER A 1 73 ? 6.381 -8.212 -25.742 1.00 75.25 73 SER A O 1
ATOM 606 N N . HIS A 1 74 ? 6.949 -8.848 -27.827 1.00 67.12 74 HIS A N 1
ATOM 607 C CA . HIS A 1 74 ? 7.786 -9.992 -27.458 1.00 67.12 74 HIS A CA 1
ATOM 608 C C . HIS A 1 74 ? 9.210 -9.594 -27.025 1.00 67.12 74 HIS A C 1
ATOM 610 O O . HIS A 1 74 ? 9.852 -10.348 -26.307 1.00 67.12 74 HIS A O 1
ATOM 616 N N . ASP A 1 75 ? 9.679 -8.404 -27.417 1.00 76.75 75 ASP A N 1
ATOM 617 C CA . ASP A 1 75 ? 11.059 -7.931 -27.199 1.00 76.75 75 ASP A CA 1
ATOM 618 C C . ASP A 1 75 ? 11.160 -6.872 -26.087 1.00 76.75 75 ASP A C 1
ATOM 620 O O . ASP A 1 75 ? 11.835 -5.852 -26.199 1.00 76.75 75 ASP A O 1
ATOM 624 N N . ILE A 1 76 ? 10.368 -7.043 -25.033 1.00 80.81 76 ILE A N 1
ATOM 625 C CA . ILE A 1 76 ? 10.353 -6.119 -23.905 1.00 80.81 76 ILE A CA 1
ATOM 626 C C . ILE A 1 76 ? 11.006 -6.786 -22.703 1.00 80.81 76 ILE A C 1
ATOM 628 O O . ILE A 1 76 ? 10.699 -7.932 -22.392 1.00 80.81 76 ILE A O 1
ATOM 632 N N . ASP A 1 77 ? 11.843 -6.031 -21.993 1.00 81.81 77 ASP A N 1
ATOM 633 C CA . ASP A 1 77 ? 12.348 -6.410 -20.676 1.00 81.81 77 ASP A CA 1
ATOM 634 C C . ASP A 1 77 ? 11.184 -6.512 -19.674 1.00 81.81 77 ASP A C 1
ATOM 636 O O . ASP A 1 77 ? 10.717 -5.525 -19.097 1.00 81.81 77 ASP A O 1
ATOM 640 N N . VAL A 1 78 ? 10.660 -7.728 -19.529 1.00 81.38 78 VAL A N 1
ATOM 641 C CA . VAL A 1 78 ? 9.520 -8.050 -18.666 1.00 81.38 78 VAL A CA 1
ATOM 642 C C . VAL A 1 78 ? 9.839 -7.746 -17.200 1.00 81.38 78 VAL A C 1
ATOM 644 O O . VAL A 1 78 ? 8.953 -7.295 -16.473 1.00 81.38 78 VAL A O 1
ATOM 647 N N . ASP A 1 79 ? 11.091 -7.912 -16.774 1.00 79.88 79 ASP A N 1
ATOM 648 C CA . ASP A 1 79 ? 11.516 -7.694 -15.390 1.00 79.88 79 ASP A CA 1
ATOM 649 C C . ASP A 1 79 ? 11.546 -6.200 -15.045 1.00 79.88 79 ASP A C 1
ATOM 651 O O . ASP A 1 79 ? 11.078 -5.793 -13.972 1.00 79.88 79 ASP A O 1
ATOM 655 N N . TYR A 1 80 ? 11.975 -5.360 -15.992 1.00 83.56 80 TYR A N 1
ATOM 656 C CA . TYR A 1 80 ? 11.860 -3.909 -15.870 1.00 83.56 80 TYR A CA 1
ATOM 657 C C . TYR A 1 80 ? 10.400 -3.466 -15.703 1.00 83.56 80 TYR A C 1
ATOM 659 O O . TYR A 1 80 ? 10.062 -2.790 -14.728 1.00 83.56 80 TYR A O 1
ATOM 667 N N . TRP A 1 81 ? 9.492 -3.870 -16.598 1.00 84.44 81 TRP A N 1
ATOM 668 C CA . TRP A 1 81 ? 8.092 -3.433 -16.494 1.00 84.44 81 TRP A CA 1
ATOM 669 C C . TRP A 1 81 ? 7.360 -4.041 -15.303 1.00 84.44 81 TRP A C 1
ATOM 671 O O . TRP A 1 81 ? 6.497 -3.376 -14.733 1.00 84.44 81 TRP A O 1
ATOM 681 N N . ASN A 1 82 ? 7.719 -5.252 -14.873 1.00 82.88 82 ASN A N 1
ATOM 682 C CA . ASN A 1 82 ? 7.230 -5.817 -13.617 1.00 82.88 82 ASN A CA 1
ATOM 683 C C . ASN A 1 82 ? 7.657 -4.966 -12.420 1.00 82.88 82 ASN A C 1
ATOM 685 O O . ASN A 1 82 ? 6.845 -4.717 -11.529 1.00 82.88 82 ASN A O 1
ATOM 689 N N . THR A 1 83 ? 8.891 -4.459 -12.424 1.00 82.94 83 THR A N 1
ATOM 690 C CA . THR A 1 83 ? 9.378 -3.528 -11.399 1.00 82.94 83 THR A CA 1
ATOM 691 C C . THR A 1 83 ? 8.586 -2.221 -11.425 1.00 82.94 83 THR A C 1
ATOM 693 O O . THR A 1 83 ? 8.084 -1.787 -10.387 1.00 82.94 83 THR A O 1
ATOM 696 N N . VAL A 1 84 ? 8.387 -1.631 -12.608 1.00 84.94 84 VAL A N 1
ATOM 697 C CA . VAL A 1 84 ? 7.588 -0.405 -12.776 1.00 84.94 84 VAL A CA 1
ATOM 698 C C . VAL A 1 84 ? 6.147 -0.621 -12.298 1.00 84.94 84 VAL A C 1
ATOM 700 O O . VAL A 1 84 ? 5.604 0.215 -11.579 1.00 84.94 84 VAL A O 1
ATOM 703 N N . LEU A 1 85 ? 5.525 -1.752 -12.640 1.00 87.00 85 LEU A N 1
ATOM 704 C CA . LEU A 1 85 ? 4.168 -2.103 -12.212 1.00 87.00 85 LEU A CA 1
ATOM 705 C C . LEU A 1 85 ? 4.079 -2.351 -10.703 1.00 87.00 85 LEU A C 1
ATOM 707 O O . LEU A 1 85 ? 3.119 -1.907 -10.073 1.00 87.00 85 LEU A O 1
ATOM 711 N N . LYS A 1 86 ? 5.057 -3.044 -10.106 1.00 86.12 86 LYS A N 1
ATOM 712 C CA . LYS A 1 86 ? 5.148 -3.251 -8.651 1.00 86.12 86 LYS A CA 1
ATOM 713 C C . LYS A 1 86 ? 5.213 -1.909 -7.932 1.00 86.12 86 LYS A C 1
ATOM 715 O O . LYS A 1 86 ? 4.478 -1.691 -6.965 1.00 86.12 86 LYS A O 1
ATOM 720 N N . TYR A 1 87 ? 6.050 -1.007 -8.434 1.00 83.88 87 TYR A N 1
ATOM 721 C CA . TYR A 1 87 ? 6.216 0.314 -7.859 1.00 83.88 87 TYR A CA 1
ATOM 722 C C . TYR A 1 87 ? 4.943 1.163 -8.023 1.00 83.88 87 TYR A C 1
ATOM 724 O O . TYR A 1 87 ? 4.417 1.663 -7.034 1.00 83.88 87 TYR A O 1
ATOM 732 N N . LEU A 1 88 ? 4.342 1.189 -9.216 1.00 86.62 88 LEU A N 1
ATOM 733 C CA . LEU A 1 88 ? 3.076 1.880 -9.486 1.00 86.62 88 LEU A CA 1
ATOM 734 C C . LEU A 1 88 ? 1.932 1.388 -8.587 1.00 86.62 88 LEU A C 1
ATOM 736 O O . LEU A 1 88 ? 1.206 2.191 -8.008 1.00 86.62 88 LEU A O 1
ATOM 740 N N . ASN A 1 89 ? 1.776 0.068 -8.438 1.00 86.88 89 ASN A N 1
ATOM 741 C CA . ASN A 1 89 ? 0.750 -0.506 -7.566 1.00 86.88 89 ASN A CA 1
ATOM 742 C C . ASN A 1 89 ? 0.991 -0.137 -6.095 1.00 86.88 89 ASN A C 1
ATOM 744 O O . ASN A 1 89 ? 0.030 0.150 -5.386 1.00 86.88 89 ASN A O 1
ATOM 748 N N . THR A 1 90 ? 2.253 -0.107 -5.651 1.00 87.06 90 THR A N 1
ATOM 749 C CA .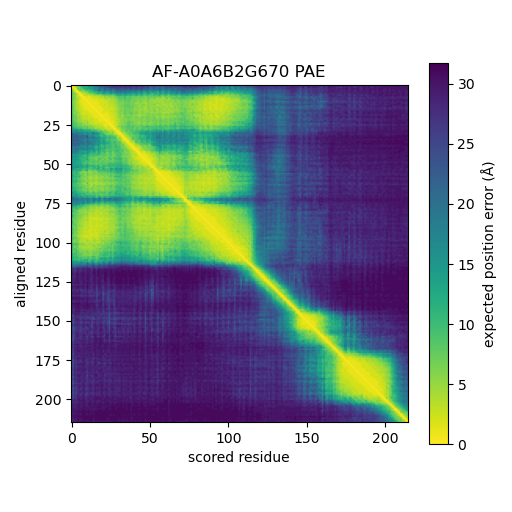 THR A 1 90 ? 2.620 0.363 -4.307 1.00 87.06 90 THR A CA 1
ATOM 750 C C . THR A 1 90 ? 2.245 1.830 -4.128 1.00 87.06 90 THR A C 1
ATOM 752 O O . THR A 1 90 ? 1.560 2.152 -3.166 1.00 87.06 90 THR A O 1
ATOM 755 N N . THR A 1 91 ? 2.622 2.716 -5.056 1.00 85.56 91 THR A N 1
ATOM 756 C CA . THR A 1 91 ? 2.299 4.149 -4.968 1.00 85.56 91 THR A CA 1
ATOM 757 C C . THR A 1 91 ? 0.788 4.381 -4.944 1.00 85.56 91 THR A C 1
ATOM 759 O O . THR A 1 91 ? 0.301 5.106 -4.083 1.00 85.56 91 THR A O 1
ATOM 762 N N . MET A 1 92 ? 0.027 3.707 -5.814 1.00 86.06 92 MET A N 1
ATOM 763 C CA . MET A 1 92 ? -1.438 3.795 -5.826 1.00 86.06 92 MET A CA 1
ATOM 764 C C . MET A 1 92 ? -2.052 3.319 -4.503 1.00 86.06 92 MET A C 1
ATOM 766 O O . MET A 1 92 ? -2.948 3.980 -3.979 1.00 86.06 92 MET A O 1
ATOM 770 N N . ALA A 1 93 ? -1.570 2.199 -3.953 1.00 86.88 93 ALA A N 1
ATOM 771 C CA . ALA A 1 93 ? -2.018 1.692 -2.659 1.00 86.88 93 ALA A CA 1
ATOM 772 C C . ALA A 1 93 ? -1.697 2.682 -1.527 1.00 86.88 93 ALA A C 1
ATOM 774 O O . ALA A 1 93 ? -2.570 2.970 -0.711 1.00 86.88 93 ALA A O 1
ATOM 775 N N . THR A 1 94 ? -0.493 3.267 -1.514 1.00 86.31 94 THR A N 1
ATOM 776 C CA . THR A 1 94 ? -0.097 4.295 -0.540 1.00 86.31 94 THR A CA 1
ATOM 777 C C . THR A 1 94 ? -1.022 5.503 -0.605 1.00 86.31 94 THR A C 1
ATOM 779 O O . THR A 1 94 ? -1.518 5.931 0.433 1.00 86.31 94 THR A O 1
ATOM 782 N N . THR A 1 95 ? -1.304 6.029 -1.802 1.00 86.25 95 THR A N 1
ATOM 783 C CA . THR A 1 95 ? -2.203 7.180 -1.971 1.00 86.25 95 THR A CA 1
ATOM 784 C C . THR A 1 95 ? -3.602 6.873 -1.438 1.00 86.25 95 THR A C 1
ATOM 786 O O . THR A 1 95 ? -4.120 7.637 -0.629 1.00 86.25 95 THR A O 1
ATOM 789 N N . ARG A 1 96 ? -4.194 5.725 -1.801 1.00 86.69 96 ARG A N 1
ATOM 790 C CA . ARG A 1 96 ? -5.545 5.366 -1.332 1.00 86.69 96 ARG A CA 1
ATOM 791 C C . ARG A 1 96 ? -5.613 5.126 0.175 1.00 86.69 96 ARG A C 1
ATOM 793 O O . ARG A 1 96 ? -6.586 5.517 0.820 1.00 86.69 96 ARG A O 1
ATOM 800 N N . VAL A 1 97 ? -4.599 4.475 0.745 1.00 88.06 97 VAL A N 1
ATOM 801 C CA . VAL A 1 97 ? -4.519 4.248 2.193 1.00 88.06 97 VAL A CA 1
ATOM 802 C C . VAL A 1 97 ? -4.339 5.574 2.927 1.00 88.06 97 VAL A C 1
ATOM 804 O O . VAL A 1 97 ? -5.013 5.789 3.931 1.00 88.06 97 VAL A O 1
ATOM 807 N N . ALA A 1 98 ? -3.508 6.486 2.415 1.00 86.56 98 ALA A N 1
ATOM 808 C CA . ALA A 1 98 ? -3.318 7.817 2.989 1.00 86.56 98 ALA A CA 1
ATOM 809 C C . ALA A 1 98 ? -4.610 8.651 2.960 1.00 86.56 98 ALA A C 1
ATOM 811 O O . ALA A 1 98 ? -4.978 9.227 3.983 1.00 86.56 98 ALA A O 1
ATOM 812 N N . GLU A 1 99 ? -5.340 8.653 1.840 1.00 86.31 99 GLU A N 1
ATOM 813 C CA . GLU A 1 99 ? -6.650 9.311 1.720 1.00 86.31 99 GLU A CA 1
ATOM 814 C C . GLU A 1 99 ? -7.639 8.773 2.761 1.00 86.31 99 GLU A C 1
ATOM 816 O O . GLU A 1 99 ? -8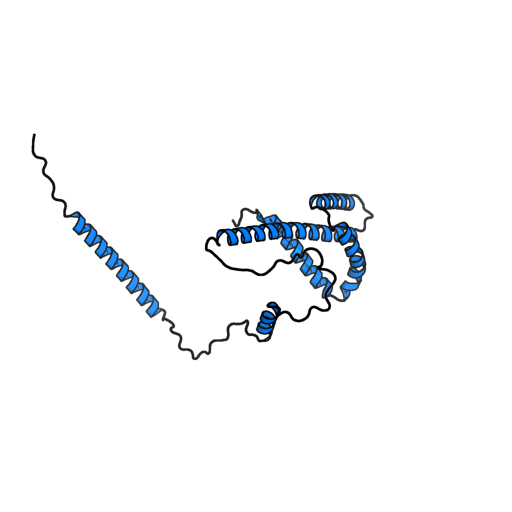.237 9.538 3.519 1.00 86.31 99 GLU A O 1
ATOM 821 N N . LYS A 1 100 ? -7.761 7.444 2.870 1.00 86.19 100 LYS A N 1
ATOM 822 C CA . LYS A 1 100 ? -8.648 6.813 3.857 1.00 86.19 100 LYS A CA 1
ATOM 823 C C . LYS A 1 100 ? -8.226 7.105 5.291 1.00 86.19 100 LYS A C 1
ATOM 825 O O . LYS A 1 100 ? -9.079 7.358 6.137 1.00 86.19 100 LYS A O 1
ATOM 830 N N . CYS A 1 101 ? -6.928 7.093 5.569 1.00 84.56 101 CYS A N 1
ATOM 831 C CA . CYS A 1 101 ? -6.393 7.420 6.883 1.00 84.56 101 CYS A CA 1
ATOM 832 C C . CYS A 1 101 ? -6.723 8.872 7.264 1.00 84.56 101 CYS A C 1
ATOM 834 O O . CYS A 1 101 ? -7.234 9.118 8.355 1.00 84.56 101 CYS A O 1
ATOM 836 N N . SER A 1 102 ? -6.539 9.816 6.333 1.00 85.44 102 SER A N 1
ATOM 837 C CA . SER A 1 102 ? -6.923 11.222 6.507 1.00 85.44 102 SER A CA 1
ATOM 838 C C . SER A 1 102 ? -8.419 11.375 6.808 1.00 85.44 102 SER A C 1
ATOM 840 O O . SER A 1 102 ? -8.786 12.046 7.773 1.00 85.44 102 SER A O 1
ATOM 842 N N . GLU A 1 103 ? -9.290 10.675 6.070 1.00 87.06 103 GLU A N 1
ATOM 843 C CA . GLU A 1 103 ? -10.734 10.661 6.346 1.00 87.06 103 GLU A CA 1
ATOM 844 C C . GLU A 1 103 ? -11.055 10.164 7.768 1.00 87.06 103 GLU A C 1
ATOM 846 O O . GLU A 1 103 ? -11.930 10.718 8.439 1.00 87.06 103 GLU A O 1
ATOM 851 N N . TYR A 1 104 ? -10.377 9.113 8.246 1.00 83.94 104 TYR A N 1
ATOM 852 C CA . TYR A 1 104 ? -10.571 8.606 9.608 1.00 83.94 104 TYR A CA 1
ATOM 853 C C . TYR A 1 104 ? -10.082 9.596 10.666 1.00 83.94 104 TYR A C 1
ATOM 855 O O . TYR A 1 104 ? -10.797 9.825 11.644 1.00 83.94 104 TYR A O 1
ATOM 863 N N . TYR A 1 105 ? -8.920 10.222 10.466 1.00 83.25 105 TYR A N 1
ATOM 864 C CA . TYR A 1 105 ? -8.406 11.241 11.381 1.00 83.25 105 TYR A CA 1
ATOM 865 C C . TYR A 1 105 ? -9.356 12.435 11.502 1.00 83.25 105 TYR A C 1
ATOM 867 O O . TYR A 1 105 ? -9.700 12.819 12.620 1.00 83.25 105 TYR A O 1
ATOM 875 N N . GLN A 1 106 ? -9.870 12.948 10.381 1.00 87.00 106 GLN A N 1
ATOM 876 C CA . GLN A 1 106 ? -10.847 14.043 10.381 1.00 87.00 106 GLN A CA 1
ATOM 877 C C . GLN A 1 106 ? -12.136 13.667 11.124 1.00 87.00 106 GLN A C 1
ATOM 879 O O . GLN A 1 106 ? -12.666 14.460 11.901 1.00 87.00 106 GLN A O 1
ATOM 884 N N . LYS A 1 107 ? -12.643 12.439 10.941 1.00 87.31 107 LYS A N 1
ATOM 885 C CA . LYS A 1 107 ? -13.820 11.950 11.683 1.00 87.31 107 LYS A CA 1
ATOM 886 C C . LYS A 1 107 ? -13.557 11.886 13.186 1.00 87.31 107 LYS A C 1
ATOM 888 O O . LYS A 1 107 ? -14.411 12.286 13.974 1.00 87.31 107 LYS A O 1
ATOM 893 N N . VAL A 1 108 ? -12.388 11.393 13.591 1.00 85.44 108 VAL A N 1
ATOM 894 C CA . VAL A 1 108 ? -11.990 11.340 15.005 1.00 85.44 108 VAL A CA 1
ATOM 895 C C . VAL A 1 108 ? -11.894 12.747 15.597 1.00 85.44 108 VAL A C 1
ATOM 897 O O . VAL A 1 108 ? -12.346 12.963 16.720 1.00 85.44 108 VAL A O 1
ATOM 900 N N . GLU A 1 109 ? -11.354 13.710 14.853 1.00 85.19 109 GLU A N 1
ATOM 901 C CA . GLU A 1 109 ? -11.266 15.110 15.273 1.00 85.19 109 GLU A CA 1
ATOM 902 C C . GLU A 1 109 ? -12.652 15.742 15.461 1.00 85.19 109 GLU A C 1
ATOM 904 O O . GLU A 1 109 ? -12.939 16.289 16.525 1.00 85.19 109 GLU A O 1
ATOM 909 N N . GLN A 1 110 ? -13.569 15.547 14.510 1.00 85.44 110 GLN A N 1
ATOM 910 C CA . GLN A 1 110 ? -14.960 16.005 14.627 1.00 85.44 110 GLN A CA 1
ATOM 911 C C . GLN A 1 110 ? -15.677 15.397 15.847 1.00 85.44 110 GLN A C 1
ATOM 913 O O . GLN A 1 110 ? -16.441 16.079 16.535 1.00 85.44 110 GLN A O 1
ATOM 918 N N . ILE A 1 111 ? -15.414 14.126 16.171 1.00 81.44 111 ILE A N 1
ATOM 919 C CA . ILE A 1 111 ? -15.961 13.475 17.374 1.00 81.44 111 ILE A CA 1
ATOM 920 C C . ILE A 1 111 ? -15.386 14.105 18.651 1.00 81.44 111 ILE A C 1
ATOM 922 O O . ILE A 1 111 ? -16.115 14.318 19.619 1.00 81.44 111 ILE A O 1
ATOM 926 N N . LYS A 1 112 ? -14.092 14.438 18.671 1.00 80.00 112 LYS A N 1
ATOM 927 C CA . LYS A 1 112 ? -13.463 15.118 19.813 1.00 80.00 112 LYS A CA 1
ATOM 928 C C . LYS A 1 112 ? -14.049 16.519 20.022 1.00 80.00 112 LYS A C 1
ATOM 930 O O . LYS A 1 112 ? -14.407 16.844 21.152 1.00 80.00 112 LYS A O 1
ATOM 935 N N . SER A 1 113 ? -14.230 17.299 18.953 1.00 76.75 113 SER A N 1
ATOM 936 C CA . SER A 1 113 ? -14.821 18.647 19.011 1.00 76.75 113 SER A CA 1
ATOM 937 C C . SER A 1 113 ? -16.305 18.646 19.394 1.00 76.75 113 SER A C 1
ATOM 939 O O . SER A 1 113 ? -16.762 19.530 20.110 1.00 76.75 113 SER A O 1
ATOM 941 N N . THR A 1 114 ? -17.081 17.648 18.961 1.00 66.88 114 THR A N 1
ATOM 942 C CA . THR A 1 114 ? -18.498 17.518 19.360 1.00 66.88 114 THR A CA 1
ATOM 943 C C . THR A 1 114 ? -18.656 17.044 20.805 1.00 66.88 114 THR A C 1
ATOM 945 O O . THR A 1 114 ? -19.613 17.423 21.479 1.00 66.88 114 THR A O 1
ATOM 948 N N . LYS A 1 115 ? -17.695 16.268 21.322 1.00 60.12 115 LYS A N 1
ATOM 949 C CA . LYS A 1 115 ? -17.658 15.831 22.725 1.00 60.12 115 LYS A CA 1
ATOM 950 C C . LYS A 1 115 ? -17.149 16.917 23.687 1.00 60.12 115 LYS A C 1
ATOM 952 O O . LYS A 1 115 ? -17.358 16.787 24.890 1.00 60.12 115 LYS A O 1
ATOM 957 N N . SER A 1 116 ? -16.536 17.997 23.192 1.00 47.47 116 SER A N 1
ATOM 958 C CA . SER A 1 116 ? -15.958 19.080 24.005 1.00 47.47 116 SER A CA 1
ATOM 959 C C . SER A 1 116 ? -16.896 20.271 24.274 1.00 47.47 116 SER A C 1
ATOM 961 O O . SER A 1 116 ? -16.418 21.361 24.581 1.00 47.47 116 SER A O 1
ATOM 963 N N . SER A 1 117 ? -18.224 20.105 24.210 1.00 43.12 117 SER A N 1
ATOM 964 C CA . SER A 1 117 ? -19.180 21.101 24.734 1.00 43.12 117 SER A CA 1
ATOM 965 C C . SER A 1 117 ? -19.208 21.089 26.277 1.00 43.12 117 SER A C 1
ATOM 967 O O . SER A 1 117 ? -20.200 20.701 26.890 1.00 43.12 117 SER A O 1
ATOM 969 N N . SER A 1 118 ? -18.100 21.499 26.902 1.00 31.22 118 SER A N 1
ATOM 970 C CA . SER A 1 118 ? -17.971 21.975 28.290 1.00 31.22 118 SER A CA 1
ATOM 971 C C . SER A 1 118 ? -16.695 22.850 28.383 1.00 31.22 118 SER A C 1
ATOM 973 O O . SER A 1 118 ? -15.704 22.478 27.757 1.00 31.22 118 SER A O 1
ATOM 975 N N . PRO A 1 119 ? -16.685 24.010 29.081 1.00 43.00 119 PRO A N 1
ATOM 976 C CA . PRO A 1 119 ? -15.823 25.158 28.734 1.00 43.00 119 PRO A CA 1
ATOM 977 C C . PRO A 1 119 ? -14.367 25.145 29.292 1.00 43.00 119 PRO A C 1
ATOM 979 O O . PRO A 1 119 ? -14.085 24.360 30.195 1.00 43.00 119 PRO A O 1
ATOM 982 N N . PRO A 1 120 ? -13.470 26.038 28.784 1.00 60.47 120 PRO A N 1
ATOM 983 C CA . PRO A 1 120 ? -11.987 25.915 28.705 1.00 60.47 120 PRO A CA 1
ATOM 984 C C . PRO A 1 120 ? -11.203 26.863 29.671 1.00 60.47 120 PRO A C 1
ATOM 986 O O . PRO A 1 120 ? -11.875 27.656 30.339 1.00 60.47 120 PRO A O 1
ATOM 989 N N . PRO A 1 121 ? -9.834 26.845 29.799 1.00 45.66 121 PRO A N 1
ATOM 990 C CA . PRO A 1 121 ? -8.880 27.577 28.899 1.00 45.66 121 PRO A CA 1
ATOM 991 C C . PRO A 1 121 ? -7.407 26.975 28.838 1.00 45.66 121 PRO A C 1
ATOM 993 O O . PRO A 1 121 ? -7.234 25.853 29.301 1.00 45.66 121 PRO A O 1
ATOM 996 N N . PRO A 1 122 ? -6.326 27.648 28.331 1.00 51.62 122 PRO A N 1
ATOM 997 C CA . PRO A 1 122 ? -5.779 27.661 26.943 1.00 51.62 122 PRO A CA 1
ATOM 998 C C . PRO A 1 122 ? -4.223 27.381 26.862 1.00 51.62 122 PRO A C 1
ATOM 1000 O O . PRO A 1 122 ? -3.682 26.803 27.799 1.00 51.62 122 PRO A O 1
ATOM 1003 N N . PRO A 1 123 ? -3.440 27.864 25.859 1.00 53.94 123 PRO A N 1
ATOM 1004 C CA . PRO A 1 123 ? -3.162 27.315 24.515 1.00 53.94 123 PRO A CA 1
ATOM 1005 C C . PRO A 1 123 ? -1.658 26.999 24.260 1.00 53.94 123 PRO A C 1
ATOM 1007 O O . PRO A 1 123 ? -0.802 27.666 24.834 1.00 53.94 123 PRO A O 1
ATOM 1010 N N . GLN A 1 124 ? -1.303 26.105 23.323 1.00 37.12 124 GLN A N 1
ATOM 1011 C CA . GLN A 1 124 ? 0.058 26.052 22.733 1.00 37.12 124 GLN A CA 1
ATOM 1012 C C . GLN A 1 124 ? 0.046 25.685 21.229 1.00 37.12 124 GLN A C 1
ATOM 1014 O O . GLN A 1 124 ? -0.946 25.115 20.769 1.00 37.12 124 GLN A O 1
ATOM 1019 N N . PRO A 1 125 ? 1.065 26.128 20.455 1.00 51.84 125 PRO A N 1
ATOM 1020 C CA . PRO A 1 125 ? 0.899 26.643 19.097 1.00 51.84 125 PRO A CA 1
ATOM 1021 C C . PRO A 1 125 ? 1.133 25.629 17.966 1.00 51.84 125 PRO A C 1
ATOM 1023 O O . PRO A 1 125 ? 1.655 24.535 18.142 1.00 51.84 125 PRO A O 1
ATOM 1026 N N . VAL A 1 126 ? 0.697 26.078 16.792 1.00 56.81 126 VAL A N 1
ATOM 1027 C CA . VAL A 1 126 ? 0.642 25.456 15.464 1.00 56.81 126 VAL A CA 1
ATOM 1028 C C . VAL A 1 126 ? 2.037 25.334 14.842 1.00 56.81 126 VAL A C 1
ATOM 1030 O O . VAL A 1 126 ? 2.759 26.327 14.875 1.00 56.81 126 VAL A O 1
ATOM 1033 N N . LEU A 1 127 ? 2.375 24.213 14.187 1.00 39.62 127 LEU A N 1
ATOM 1034 C CA . LEU A 1 127 ? 3.421 24.184 13.152 1.00 39.62 127 LEU A CA 1
ATOM 1035 C C . LEU A 1 127 ? 3.044 23.269 11.973 1.00 39.62 127 LEU A C 1
ATOM 1037 O O . LEU A 1 127 ? 2.650 22.116 12.143 1.00 39.62 127 LEU A O 1
ATOM 1041 N N . GLU A 1 128 ? 3.157 23.855 10.780 1.00 50.97 128 GLU A N 1
ATOM 1042 C CA . GLU A 1 128 ? 3.087 23.258 9.447 1.00 50.97 128 GLU A CA 1
ATOM 1043 C C . GLU A 1 128 ? 4.172 22.192 9.260 1.00 50.97 128 GLU A C 1
ATOM 1045 O O . GLU A 1 128 ? 5.346 22.491 9.447 1.00 50.97 128 GLU A O 1
ATOM 1050 N N . VAL A 1 129 ? 3.816 20.985 8.806 1.00 44.91 129 VAL A N 1
ATOM 1051 C CA . VAL A 1 129 ? 4.780 20.075 8.166 1.00 44.91 129 VAL A CA 1
ATOM 1052 C C . VAL A 1 129 ? 4.077 19.276 7.075 1.00 44.91 129 VAL A C 1
ATOM 1054 O O . VAL A 1 129 ? 3.457 18.251 7.346 1.00 44.91 129 VAL A O 1
ATOM 1057 N N . VAL A 1 130 ? 4.218 19.719 5.826 1.00 43.97 130 VAL A N 1
ATOM 1058 C CA . VAL A 1 130 ? 4.190 18.819 4.669 1.00 43.97 130 VAL A CA 1
ATOM 1059 C C . VAL A 1 130 ? 5.175 19.358 3.629 1.00 43.97 130 VAL A C 1
ATOM 1061 O O . VAL A 1 130 ? 4.742 20.039 2.713 1.00 43.97 130 VAL A O 1
ATOM 1064 N N . GLU A 1 131 ? 6.481 19.083 3.773 1.00 38.56 131 GLU A N 1
ATOM 1065 C CA . GLU A 1 131 ? 7.347 18.869 2.590 1.00 38.56 131 GLU A CA 1
ATOM 1066 C C . GLU A 1 131 ? 8.755 18.284 2.827 1.00 38.56 131 GLU A C 1
ATOM 1068 O O . GLU A 1 131 ? 9.320 17.752 1.877 1.00 38.56 131 GLU A O 1
ATOM 1073 N N . GLU A 1 132 ? 9.305 18.218 4.041 1.00 41.03 132 GLU A N 1
ATOM 1074 C CA . GLU A 1 132 ? 10.666 17.678 4.250 1.00 41.03 132 GLU A CA 1
ATOM 1075 C C . GLU A 1 132 ? 10.675 16.418 5.129 1.00 41.03 132 GLU A C 1
ATOM 1077 O O . GLU A 1 132 ? 10.775 16.488 6.347 1.00 41.03 132 GLU A O 1
ATOM 1082 N N . ILE A 1 133 ? 10.564 15.232 4.517 1.00 40.34 133 ILE A N 1
ATOM 1083 C CA . ILE A 1 133 ? 10.835 13.935 5.191 1.00 40.34 133 ILE A CA 1
ATOM 1084 C C . ILE A 1 133 ? 12.044 13.218 4.556 1.00 40.34 133 ILE A C 1
ATOM 1086 O O . ILE A 1 133 ? 12.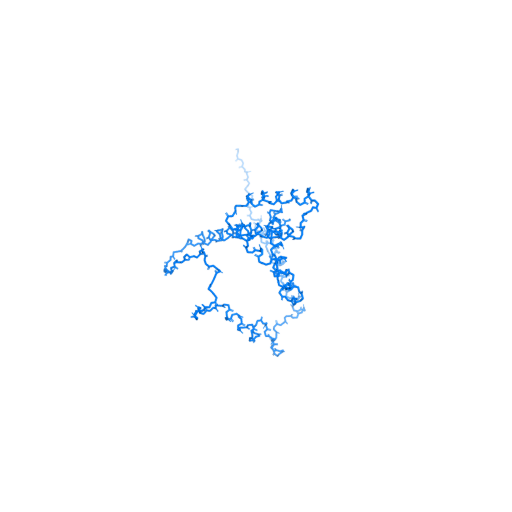412 12.115 4.944 1.00 40.34 133 ILE A O 1
ATOM 1090 N N . ILE A 1 134 ? 12.729 13.834 3.593 1.00 41.19 134 ILE A N 1
ATOM 1091 C CA . ILE A 1 134 ? 13.904 13.229 2.958 1.00 41.19 134 ILE A CA 1
ATOM 1092 C C . ILE A 1 134 ? 14.982 14.302 2.847 1.00 41.19 134 ILE A C 1
ATOM 1094 O O . ILE A 1 134 ? 15.059 14.931 1.805 1.00 41.19 134 ILE A O 1
ATOM 1098 N N . GLU A 1 135 ? 15.733 14.552 3.929 1.00 38.88 135 GLU A N 1
ATOM 1099 C CA . GLU A 1 135 ? 17.175 14.899 3.867 1.00 38.88 135 GLU A CA 1
ATOM 1100 C C . GLU A 1 135 ? 17.845 15.248 5.209 1.00 38.88 135 GLU A C 1
ATOM 1102 O O . GLU A 1 135 ? 19.062 15.379 5.242 1.00 38.88 135 GLU A O 1
ATOM 1107 N N . MET A 1 136 ? 17.144 15.323 6.342 1.00 36.59 136 MET A N 1
ATOM 1108 C CA . MET A 1 136 ? 17.799 15.646 7.621 1.00 36.59 136 MET A CA 1
ATOM 1109 C C . MET A 1 136 ? 17.747 14.472 8.600 1.00 36.59 136 MET A C 1
ATOM 1111 O O . MET A 1 136 ? 16.790 14.307 9.350 1.00 36.59 136 MET A O 1
ATOM 1115 N N . SER A 1 137 ? 18.778 13.623 8.576 1.00 40.94 137 SER A N 1
ATOM 1116 C CA . SER A 1 137 ? 19.020 12.580 9.593 1.00 40.94 137 SER A CA 1
ATOM 1117 C C . SER A 1 137 ? 20.313 12.777 10.383 1.00 40.94 137 SER A C 1
ATOM 1119 O O . SER A 1 137 ? 20.740 11.863 11.079 1.00 40.94 137 SER A O 1
ATOM 1121 N N . GLU A 1 138 ? 20.906 13.967 10.364 1.00 46.00 138 GLU A N 1
ATOM 1122 C CA . GLU A 1 138 ? 21.980 14.302 11.298 1.00 46.00 138 GLU A CA 1
ATOM 1123 C C . GLU A 1 138 ? 21.652 15.617 12.006 1.00 46.00 138 GLU A C 1
ATOM 1125 O O . GLU A 1 138 ? 21.358 16.621 11.369 1.00 46.00 138 GLU A O 1
ATOM 1130 N N . GLU A 1 139 ? 21.681 15.557 13.339 1.00 46.06 139 GLU A N 1
ATOM 1131 C CA . GLU A 1 139 ? 21.499 16.652 14.303 1.00 46.06 139 GLU A CA 1
ATOM 1132 C C . GLU A 1 139 ? 20.072 17.178 14.533 1.00 46.06 139 GLU A C 1
ATOM 1134 O O . GLU A 1 139 ? 19.716 18.286 14.145 1.00 46.06 139 GLU A O 1
ATOM 1139 N N . ILE A 1 140 ? 19.288 16.448 15.338 1.00 40.56 140 ILE A N 1
ATOM 1140 C CA . ILE A 1 140 ? 18.311 17.087 16.235 1.00 40.56 140 ILE A CA 1
ATOM 1141 C C . ILE A 1 140 ? 18.584 16.618 17.663 1.00 40.56 140 ILE A C 1
ATOM 1143 O O . ILE A 1 140 ? 18.469 15.441 18.008 1.00 40.56 140 ILE A O 1
ATOM 1147 N N . ALA A 1 141 ? 19.021 17.581 18.470 1.00 41.94 141 ALA A N 1
ATOM 1148 C CA . ALA A 1 141 ? 19.334 17.449 19.876 1.00 41.94 141 ALA A CA 1
ATOM 1149 C C . ALA A 1 141 ? 18.061 17.314 20.725 1.00 41.94 141 ALA A C 1
ATOM 1151 O O . ALA A 1 141 ? 17.167 18.146 20.641 1.00 41.94 141 ALA A O 1
ATOM 1152 N N . VAL A 1 142 ? 18.057 16.275 21.565 1.00 52.88 142 VAL A N 1
ATOM 1153 C CA . VAL A 1 142 ? 17.451 16.179 22.906 1.00 52.88 142 VAL A CA 1
ATOM 1154 C C . VAL A 1 142 ? 16.154 16.977 23.115 1.00 52.88 142 VAL A C 1
ATOM 1156 O O . VAL A 1 142 ? 16.124 17.968 23.839 1.00 52.88 142 VAL A O 1
ATOM 1159 N N . GLU A 1 143 ? 15.058 16.476 22.561 1.00 54.78 143 GLU A N 1
ATOM 1160 C CA . GLU A 1 143 ? 13.731 16.657 23.149 1.00 54.78 143 GLU A CA 1
ATOM 1161 C C . GLU A 1 143 ? 13.241 15.257 23.530 1.00 54.78 143 GLU A C 1
ATOM 1163 O O . GLU A 1 143 ? 13.42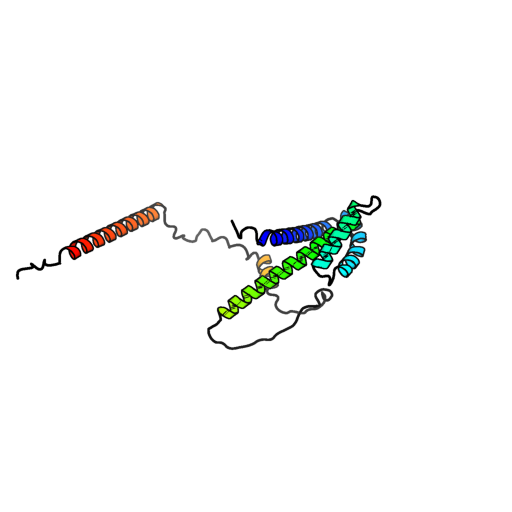0 14.316 22.752 1.00 54.78 143 GLU A O 1
ATOM 1168 N N . GLU A 1 144 ? 12.762 15.089 24.765 1.00 57.97 144 GLU A N 1
ATOM 1169 C CA . GLU A 1 144 ? 12.396 13.796 25.353 1.00 57.97 144 GLU A CA 1
ATOM 1170 C C . GLU A 1 144 ? 11.479 13.018 24.408 1.00 57.97 144 GLU A C 1
ATOM 1172 O O . GLU A 1 144 ? 10.290 13.299 24.284 1.00 57.97 144 GLU A O 1
ATOM 1177 N N . ASN A 1 145 ? 12.051 12.045 23.699 1.00 64.38 145 ASN A N 1
ATOM 1178 C CA . ASN A 1 145 ? 11.299 11.210 22.788 1.00 64.38 145 ASN A CA 1
ATOM 1179 C C . ASN A 1 145 ? 10.485 10.230 23.645 1.00 64.38 145 ASN A C 1
ATOM 1181 O O . ASN A 1 145 ? 11.084 9.332 24.241 1.00 64.38 145 ASN A O 1
ATOM 1185 N N . PRO A 1 146 ? 9.147 10.332 23.705 1.00 68.31 146 PRO A N 1
ATOM 1186 C CA . PRO A 1 146 ? 8.332 9.421 24.509 1.00 68.31 146 PRO A CA 1
ATOM 1187 C C . PRO A 1 146 ? 8.507 7.956 24.076 1.00 68.31 146 PRO A C 1
ATOM 1189 O O . PRO A 1 146 ? 8.295 7.039 24.862 1.00 68.31 146 PRO A O 1
ATOM 1192 N N . LEU A 1 147 ? 8.957 7.704 22.839 1.00 77.56 147 LEU A N 1
ATOM 1193 C CA . LEU A 1 147 ? 9.294 6.358 22.367 1.00 77.56 147 LEU A CA 1
ATOM 1194 C C . LEU A 1 147 ? 10.578 5.807 23.001 1.00 77.56 147 LEU A C 1
ATOM 1196 O O . LEU A 1 147 ? 10.734 4.589 23.078 1.00 77.56 147 LEU A O 1
ATOM 1200 N N . GLN A 1 148 ? 11.481 6.673 23.460 1.00 79.31 148 GLN A N 1
ATOM 1201 C CA . GLN A 1 148 ? 12.706 6.269 24.143 1.00 79.31 148 GLN A CA 1
ATOM 1202 C C . GLN A 1 148 ? 12.394 5.690 25.526 1.00 79.31 148 GLN A C 1
ATOM 1204 O O . GLN A 1 148 ? 12.919 4.635 25.860 1.00 79.31 148 GLN A O 1
ATOM 1209 N N . GLU A 1 149 ? 11.461 6.291 26.270 1.00 78.50 149 GLU A N 1
ATOM 1210 C CA . GLU A 1 149 ? 1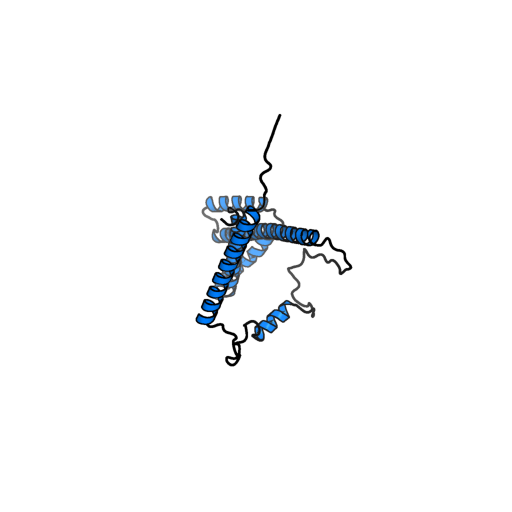0.973 5.758 27.551 1.00 78.50 149 GLU A CA 1
ATOM 1211 C C . GLU A 1 149 ? 10.359 4.360 27.376 1.00 78.50 149 GLU A C 1
ATOM 1213 O O . GLU A 1 149 ? 10.682 3.421 28.105 1.00 78.50 149 GLU A O 1
ATOM 1218 N N . PHE A 1 150 ? 9.534 4.178 26.339 1.00 75.94 150 PHE A N 1
ATOM 1219 C CA . PHE A 1 150 ? 9.000 2.861 25.992 1.00 75.94 150 PHE A CA 1
ATOM 1220 C C . PHE A 1 150 ? 10.098 1.864 25.601 1.00 75.94 150 PHE A C 1
ATOM 1222 O O . PHE A 1 150 ? 10.006 0.690 25.957 1.00 75.94 150 PHE A O 1
ATOM 1229 N N . LEU A 1 151 ? 11.129 2.293 24.875 1.00 81.44 151 LEU A N 1
ATOM 1230 C CA . LEU A 1 151 ? 12.244 1.426 24.500 1.00 81.44 151 LEU A CA 1
ATOM 1231 C C . LEU A 1 151 ? 13.097 1.038 25.715 1.00 81.44 151 LEU A C 1
ATOM 1233 O O . LEU A 1 151 ? 13.576 -0.094 25.798 1.00 81.44 151 LEU A O 1
ATOM 1237 N N . ASP A 1 152 ? 13.272 1.947 26.664 1.00 83.81 152 ASP A N 1
ATOM 1238 C CA . ASP A 1 152 ? 14.061 1.707 27.864 1.00 83.81 152 ASP A CA 1
ATOM 1239 C C . ASP A 1 152 ? 13.308 0.788 28.835 1.00 83.81 152 ASP A C 1
ATOM 1241 O O . ASP A 1 152 ? 13.879 -0.210 29.268 1.00 83.81 152 ASP A O 1
ATOM 1245 N N . MET A 1 153 ? 11.992 0.955 29.014 1.00 79.38 153 MET A N 1
ATOM 1246 C CA . MET A 1 153 ? 11.158 -0.030 29.723 1.00 79.38 153 MET A CA 1
ATOM 1247 C C . MET A 1 153 ? 11.217 -1.434 29.092 1.00 79.38 153 MET A C 1
ATOM 1249 O O . MET A 1 153 ? 11.136 -2.443 29.802 1.00 79.38 153 MET A O 1
ATOM 1253 N N . TYR A 1 154 ? 11.344 -1.519 27.761 1.00 76.38 154 TYR A N 1
ATOM 1254 C CA . TYR A 1 154 ? 11.517 -2.791 27.051 1.00 76.38 154 TYR A CA 1
ATOM 1255 C C . TYR A 1 154 ? 12.880 -3.418 27.356 1.00 76.38 154 TYR A C 1
ATOM 1257 O O . TYR A 1 154 ? 12.945 -4.598 27.704 1.00 76.38 154 TYR A O 1
ATOM 1265 N N . LYS A 1 155 ? 13.962 -2.632 27.287 1.00 77.56 155 LYS A N 1
ATOM 1266 C CA . LYS A 1 155 ? 15.319 -3.086 27.637 1.00 77.56 155 LYS A CA 1
ATOM 1267 C C . LYS A 1 155 ? 15.435 -3.497 29.104 1.00 77.56 155 LYS A C 1
ATOM 1269 O O . LYS A 1 155 ? 16.142 -4.450 29.413 1.00 77.56 155 LYS A O 1
ATOM 1274 N N . GLU A 1 156 ? 14.723 -2.811 29.991 1.00 83.94 156 GLU A N 1
ATOM 1275 C CA . GLU A 1 156 ? 14.641 -3.121 31.421 1.00 83.94 156 GLU A CA 1
ATOM 1276 C C . GLU A 1 156 ? 13.785 -4.362 31.725 1.00 83.94 156 GLU A C 1
ATOM 1278 O O . GLU A 1 156 ? 13.756 -4.824 32.865 1.00 83.94 156 GLU A O 1
ATOM 1283 N N . GLY A 1 157 ? 13.083 -4.921 30.731 1.00 74.12 157 GLY A N 1
ATOM 1284 C CA . GLY A 1 157 ? 12.251 -6.115 30.901 1.00 74.12 157 GLY A CA 1
ATOM 1285 C C . GLY A 1 157 ? 10.954 -5.870 31.680 1.00 74.12 157 GLY A C 1
ATOM 1286 O O . GLY A 1 157 ? 10.276 -6.821 32.065 1.00 74.12 157 GLY A O 1
ATOM 1287 N N . ASN A 1 158 ? 10.567 -4.607 31.878 1.00 75.88 158 ASN A N 1
ATOM 1288 C CA . ASN A 1 158 ? 9.379 -4.210 32.639 1.00 75.88 158 ASN A CA 1
ATOM 1289 C C . ASN A 1 158 ? 8.066 -4.317 31.831 1.00 75.88 158 ASN A C 1
ATOM 1291 O O . ASN A 1 158 ? 6.995 -4.021 32.353 1.00 75.88 158 ASN A O 1
ATOM 1295 N N . TYR A 1 159 ? 8.128 -4.770 30.574 1.00 72.25 159 TYR A N 1
ATOM 1296 C CA . TYR A 1 159 ? 6.957 -4.979 29.708 1.00 72.25 159 TYR A CA 1
ATOM 1297 C C . TYR A 1 159 ? 6.161 -6.253 30.003 1.00 72.25 159 TYR A C 1
ATOM 1299 O O . TYR A 1 159 ? 5.038 -6.398 29.521 1.00 72.25 159 TYR A O 1
ATOM 1307 N N . SER A 1 160 ? 6.737 -7.193 30.755 1.00 72.31 160 SER A N 1
ATOM 1308 C CA . SER A 1 160 ? 6.052 -8.427 31.139 1.00 72.31 160 SER A CA 1
ATOM 1309 C C . SER A 1 160 ? 5.550 -8.319 32.579 1.00 72.31 160 SER A C 1
ATOM 1311 O O . SER A 1 160 ? 6.312 -7.877 33.444 1.00 72.31 160 SER A O 1
ATOM 1313 N N . PRO A 1 161 ? 4.300 -8.731 32.874 1.00 75.50 161 PRO A N 1
ATOM 1314 C CA . PRO A 1 161 ? 3.817 -8.838 34.244 1.00 75.50 161 PRO A CA 1
ATOM 1315 C C . PRO A 1 161 ? 4.830 -9.592 35.107 1.00 75.50 161 PRO A C 1
ATOM 1317 O O . PRO A 1 161 ? 5.261 -10.692 34.753 1.00 75.50 161 PRO A O 1
ATOM 1320 N N . ARG A 1 162 ? 5.237 -8.992 36.228 1.00 68.88 162 ARG A N 1
ATOM 1321 C CA . ARG A 1 162 ? 6.145 -9.656 37.165 1.00 68.88 162 ARG A CA 1
ATOM 1322 C C . ARG A 1 162 ? 5.426 -10.862 37.759 1.00 68.88 162 ARG A C 1
ATOM 1324 O O . ARG A 1 162 ? 4.269 -10.751 38.163 1.00 68.88 162 ARG A O 1
ATOM 1331 N N . LEU A 1 163 ? 6.115 -12.002 37.798 1.00 71.19 163 LEU A N 1
ATOM 1332 C CA . LEU A 1 163 ? 5.641 -13.186 38.509 1.00 71.19 163 LEU A CA 1
ATOM 1333 C C . LEU A 1 163 ? 5.320 -12.781 39.950 1.00 71.19 163 LEU A C 1
ATOM 1335 O O . LEU A 1 163 ? 6.207 -12.361 40.691 1.00 71.19 163 LEU A O 1
ATOM 1339 N N . LEU A 1 164 ? 4.038 -12.864 40.309 1.00 69.75 164 LEU A N 1
ATOM 1340 C CA . LEU A 1 164 ? 3.586 -12.708 41.685 1.00 69.75 164 LEU A CA 1
ATOM 1341 C C . LEU A 1 164 ? 4.279 -13.776 42.531 1.00 69.75 164 LEU A C 1
ATOM 1343 O O . LEU A 1 164 ? 4.327 -14.948 42.155 1.00 69.75 164 LEU A O 1
ATOM 1347 N N . GLU A 1 165 ? 4.845 -13.353 43.656 1.00 75.19 165 GLU A N 1
ATOM 1348 C CA . GLU A 1 165 ? 5.485 -14.256 44.600 1.00 75.19 165 GLU A CA 1
ATOM 1349 C C . GLU A 1 165 ? 4.424 -15.229 45.127 1.00 75.19 165 GLU A C 1
ATOM 1351 O O . GLU A 1 165 ? 3.365 -14.817 45.601 1.00 75.19 165 GLU A O 1
ATOM 1356 N N . SER A 1 166 ? 4.691 -16.533 45.032 1.00 63.72 166 SER A N 1
ATOM 1357 C CA . SER A 1 166 ? 3.733 -17.605 45.353 1.00 63.72 166 SER A CA 1
ATOM 1358 C C . SER A 1 166 ? 3.285 -17.638 46.821 1.00 63.72 166 SER A C 1
ATOM 1360 O O . SER A 1 166 ? 2.515 -18.511 47.206 1.00 63.72 166 SER A O 1
ATOM 1362 N N . SER A 1 167 ? 3.812 -16.732 47.646 1.00 62.16 167 SER A N 1
ATOM 1363 C CA . SER A 1 167 ? 3.489 -16.575 49.063 1.00 62.16 167 SER A CA 1
ATOM 1364 C C . SER A 1 167 ? 2.374 -15.558 49.323 1.00 62.16 167 SER A C 1
ATOM 1366 O O . SER A 1 167 ? 2.037 -15.329 50.485 1.00 62.16 167 SER A O 1
ATOM 1368 N N . LEU A 1 168 ? 1.823 -14.916 48.290 1.00 62.38 168 LEU A N 1
ATOM 1369 C CA . LEU A 1 168 ? 0.659 -14.057 48.465 1.00 62.38 168 LEU A CA 1
ATOM 1370 C C . LEU A 1 168 ? -0.575 -14.926 48.709 1.00 62.38 168 LEU A C 1
ATOM 1372 O O . LEU A 1 168 ? -0.896 -15.817 47.927 1.00 62.38 168 LEU A O 1
ATOM 1376 N N . GLU A 1 169 ? -1.236 -14.679 49.833 1.00 64.62 169 GLU A N 1
ATOM 1377 C CA . GLU A 1 169 ? -2.479 -15.332 50.219 1.00 64.62 169 GLU A CA 1
ATOM 1378 C C . GLU A 1 169 ? -3.568 -14.894 49.229 1.00 64.62 169 GLU A C 1
ATOM 1380 O O . GLU A 1 169 ? -4.003 -13.742 49.216 1.00 64.62 169 GLU A O 1
ATOM 1385 N N . TYR A 1 170 ? -3.926 -15.785 48.305 1.00 64.38 170 TYR A N 1
ATOM 1386 C CA . TYR A 1 170 ? -4.988 -15.534 47.340 1.00 64.38 170 TYR A CA 1
ATOM 1387 C C . TYR A 1 170 ? -6.336 -15.706 48.042 1.00 64.38 170 TYR A C 1
ATOM 1389 O O . TYR A 1 170 ? -6.601 -16.771 48.597 1.00 64.38 170 TYR A O 1
ATOM 1397 N N . ASP A 1 171 ? -7.211 -14.704 47.945 1.00 69.19 171 ASP A N 1
ATOM 1398 C CA . ASP A 1 171 ? -8.630 -14.811 48.315 1.00 69.19 171 ASP A CA 1
ATOM 1399 C C . ASP A 1 171 ? -9.382 -15.601 47.223 1.00 69.19 171 ASP A C 1
ATOM 1401 O O . ASP A 1 171 ? -10.219 -15.092 46.474 1.00 69.19 171 ASP A O 1
ATOM 1405 N N . ALA A 1 172 ? -8.944 -16.843 47.010 1.00 73.38 172 ALA A N 1
ATOM 1406 C CA . ALA A 1 172 ? -9.486 -17.738 46.005 1.00 73.38 172 ALA A CA 1
ATOM 1407 C C . ALA A 1 172 ? -10.712 -18.441 46.589 1.00 73.38 172 ALA A C 1
ATOM 1409 O O . ALA A 1 172 ? -10.587 -19.354 47.401 1.00 73.38 172 ALA A O 1
ATOM 1410 N N . VAL A 1 173 ? -11.896 -18.025 46.143 1.00 77.69 173 VAL A N 1
ATOM 1411 C CA . VAL A 1 173 ? -13.158 -18.680 46.498 1.00 77.69 173 VAL A CA 1
ATOM 1412 C C . VAL A 1 173 ? -13.134 -20.115 45.970 1.00 77.69 173 VAL A C 1
ATOM 1414 O O . VAL A 1 173 ? -12.926 -20.351 44.776 1.00 77.69 173 VAL A O 1
ATOM 1417 N N . SER A 1 174 ? -13.336 -21.091 46.854 1.00 84.94 174 SER A N 1
ATOM 1418 C CA . SER A 1 174 ? -13.403 -22.499 46.461 1.00 84.94 174 SER A CA 1
ATOM 1419 C C . SER A 1 174 ? -14.633 -22.758 45.584 1.00 84.94 174 SER A C 1
ATOM 1421 O O . SER A 1 174 ? -15.683 -22.146 45.774 1.00 84.94 174 SER A O 1
ATOM 1423 N N . GLN A 1 175 ? -14.556 -23.729 44.666 1.00 89.94 175 GLN A N 1
ATOM 1424 C CA . GLN A 1 175 ? -15.695 -24.140 43.829 1.00 89.94 175 GLN A CA 1
ATOM 1425 C C . GLN A 1 175 ? -16.949 -24.438 44.668 1.00 89.94 175 GLN A C 1
ATOM 1427 O O . GLN A 1 175 ? -18.071 -24.165 44.248 1.00 89.94 175 GLN A O 1
ATOM 1432 N N . GLU A 1 176 ? -16.768 -25.012 45.858 1.00 90.81 176 GLU A N 1
ATOM 1433 C CA . GLU A 1 176 ? -17.881 -25.338 46.744 1.00 90.81 176 GLU A CA 1
ATOM 1434 C C . GLU A 1 176 ? -18.515 -24.087 47.372 1.00 90.81 176 GLU A C 1
ATOM 1436 O O . GLU A 1 176 ? -19.733 -24.023 47.531 1.00 90.81 176 GLU A O 1
ATOM 1441 N N . GLU A 1 177 ? -17.708 -23.080 47.702 1.00 90.06 177 GLU A N 1
ATOM 1442 C CA . GLU A 1 177 ? -18.162 -21.802 48.262 1.00 90.06 177 GLU A CA 1
ATOM 1443 C C . GLU A 1 177 ? -18.874 -20.952 47.211 1.00 90.06 177 GLU A C 1
ATOM 1445 O O . GLU A 1 177 ? -19.931 -20.385 47.494 1.00 90.06 177 GLU A O 1
ATOM 1450 N N . ASP A 1 178 ? -18.354 -20.932 45.983 1.00 93.19 178 ASP A N 1
ATOM 1451 C CA . ASP A 1 178 ? -18.994 -20.278 44.840 1.00 93.19 178 ASP A CA 1
ATOM 1452 C C . ASP A 1 178 ? -20.355 -20.923 44.539 1.00 93.19 178 ASP A C 1
ATOM 1454 O O . ASP A 1 178 ? -21.384 -20.250 44.465 1.00 93.19 178 ASP A O 1
ATOM 1458 N N . MET A 1 179 ? -20.405 -22.259 44.502 1.00 94.38 179 MET A N 1
ATOM 1459 C CA . MET A 1 179 ? -21.657 -22.994 44.313 1.00 94.38 179 MET A CA 1
ATOM 1460 C C . MET A 1 179 ? -22.671 -22.715 45.425 1.00 94.38 179 MET A C 1
ATOM 1462 O O . MET A 1 179 ? -23.845 -22.494 45.121 1.00 94.38 179 MET A O 1
ATOM 1466 N N . LYS A 1 180 ? -22.231 -22.684 46.691 1.00 94.12 180 LYS A N 1
ATOM 1467 C CA . LYS A 1 180 ? -23.083 -22.331 47.840 1.00 94.12 180 LYS A CA 1
ATOM 1468 C C . LYS A 1 180 ? -23.625 -20.909 47.712 1.00 94.12 180 LYS A C 1
ATOM 1470 O O . LYS A 1 180 ? -24.832 -20.705 47.867 1.00 94.12 180 LYS A O 1
ATOM 1475 N N . SER A 1 181 ? -22.767 -19.956 47.359 1.00 94.06 181 SER A N 1
ATOM 1476 C CA . SER A 1 181 ? -23.134 -18.551 47.152 1.00 94.06 181 SER A CA 1
ATOM 1477 C C . SER A 1 181 ? -24.187 -18.412 46.051 1.00 94.06 181 SER A C 1
ATOM 1479 O O . SER A 1 181 ? -25.240 -17.813 46.260 1.00 94.06 181 SER A O 1
ATOM 1481 N N . ILE A 1 182 ? -23.979 -19.076 44.910 1.00 94.62 182 ILE A N 1
ATOM 1482 C CA . ILE A 1 182 ? -24.929 -19.089 43.791 1.00 94.62 182 ILE A CA 1
ATOM 1483 C C . ILE A 1 182 ? -26.267 -19.727 44.189 1.00 94.62 182 ILE A C 1
ATOM 1485 O O . ILE A 1 182 ? -27.326 -19.255 43.765 1.00 94.62 182 ILE A O 1
ATOM 1489 N N . THR A 1 183 ? -26.259 -20.817 44.964 1.00 94.94 183 THR A N 1
ATOM 1490 C CA . THR A 1 183 ? -27.508 -21.454 45.410 1.00 94.94 183 THR A CA 1
ATOM 1491 C C . THR A 1 183 ? -28.313 -20.560 46.343 1.00 94.94 183 THR A C 1
ATOM 1493 O O . THR A 1 183 ? -29.514 -20.415 46.121 1.00 94.94 183 THR A O 1
ATOM 1496 N N . LEU A 1 184 ? -27.657 -19.908 47.306 1.00 96.69 184 LEU A N 1
ATOM 1497 C CA . LEU A 1 184 ? -28.309 -18.983 48.232 1.00 96.69 184 LEU A CA 1
ATOM 1498 C C . LEU A 1 184 ? -28.922 -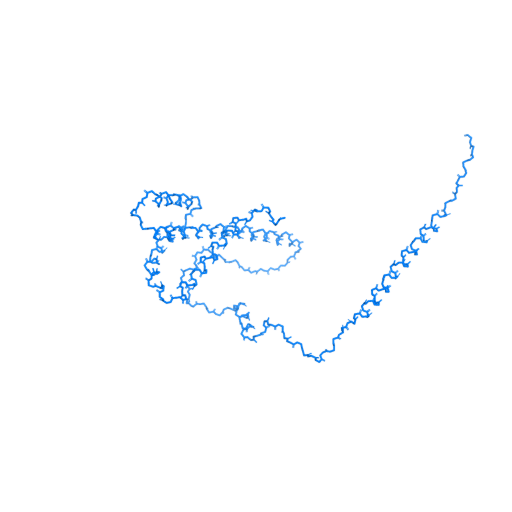17.794 47.489 1.00 96.69 184 LEU A C 1
ATOM 1500 O O . LEU A 1 184 ? -30.090 -17.475 47.699 1.00 96.69 184 LEU A O 1
ATOM 1504 N N . GLU A 1 185 ? -28.189 -17.204 46.543 1.00 96.44 185 GLU A N 1
ATOM 1505 C CA . GLU A 1 185 ? -28.681 -16.080 45.740 1.00 96.44 185 GLU A CA 1
ATOM 1506 C C . GLU A 1 185 ? -29.926 -16.473 44.922 1.00 96.44 185 GLU A C 1
ATOM 1508 O O . GLU A 1 185 ? -30.918 -15.743 44.837 1.00 96.44 185 GLU A O 1
ATOM 1513 N N . ARG A 1 186 ? -29.919 -17.682 44.344 1.00 95.31 186 ARG A N 1
ATOM 1514 C CA . ARG A 1 186 ? -31.067 -18.218 43.597 1.00 95.31 186 ARG A CA 1
ATOM 1515 C C . ARG A 1 186 ? -32.285 -18.442 44.487 1.00 95.31 186 ARG A C 1
ATOM 1517 O O . ARG A 1 186 ? -33.408 -18.239 44.020 1.00 95.31 186 ARG A O 1
ATOM 1524 N N . GLU A 1 187 ? -32.089 -18.902 45.717 1.00 96.38 187 GLU A N 1
ATOM 1525 C CA . GLU A 1 187 ? -33.167 -19.086 46.691 1.00 96.38 187 GLU A CA 1
ATOM 1526 C C . GLU A 1 187 ? -33.735 -17.743 47.145 1.00 96.38 187 GLU A C 1
ATOM 1528 O O . GLU A 1 187 ? -34.949 -17.550 47.078 1.00 96.38 187 GLU A O 1
ATOM 1533 N N . PHE A 1 188 ? -32.868 -16.783 47.459 1.00 96.94 188 PHE A N 1
ATOM 1534 C CA . PHE A 1 188 ? -33.257 -15.428 47.834 1.00 96.94 188 PHE A CA 1
ATOM 1535 C C . PHE A 1 188 ? -34.111 -14.749 46.751 1.00 96.94 188 PHE A C 1
ATOM 1537 O O . PHE A 1 188 ? -35.195 -14.231 47.024 1.00 96.94 188 PHE A O 1
ATOM 1544 N N . ILE A 1 189 ? -33.692 -14.833 45.482 1.00 96.00 189 ILE A N 1
ATOM 1545 C CA . ILE A 1 189 ? -34.461 -14.291 44.350 1.00 96.00 189 ILE A CA 1
ATOM 1546 C C . ILE A 1 189 ? -35.824 -14.989 44.204 1.00 96.00 189 ILE A C 1
ATOM 1548 O O . ILE A 1 189 ? -36.819 -14.347 43.852 1.00 96.00 189 ILE A O 1
ATOM 1552 N N . LYS A 1 190 ? -35.904 -16.304 44.443 1.00 93.62 190 LYS A N 1
ATOM 1553 C CA . LYS A 1 190 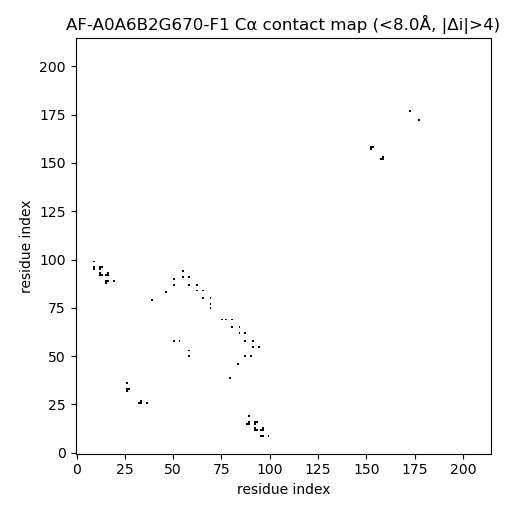? -37.184 -17.032 44.401 1.00 93.62 190 LYS A CA 1
ATOM 1554 C C . LYS A 1 190 ? -38.126 -16.568 45.506 1.00 93.62 190 LYS A C 1
ATOM 1556 O O . LYS A 1 190 ? -39.308 -16.361 45.226 1.00 93.62 190 LYS A O 1
ATOM 1561 N N . GLU A 1 191 ? -37.609 -16.397 46.717 1.00 95.75 191 GLU A N 1
ATOM 1562 C CA . GLU A 1 191 ? -38.379 -15.941 47.871 1.00 95.75 191 GLU A CA 1
ATOM 1563 C C . GLU A 1 191 ? -38.913 -14.522 47.653 1.00 95.75 191 GLU A C 1
ATOM 1565 O O . GLU A 1 191 ? -40.114 -14.291 47.812 1.00 95.75 191 GLU A O 1
ATOM 1570 N N . LEU A 1 192 ? -38.071 -13.608 47.152 1.00 95.31 192 LEU A N 1
ATOM 1571 C CA . LEU A 1 192 ? -38.482 -12.259 46.751 1.00 95.31 192 LEU A CA 1
ATOM 1572 C C . LEU A 1 192 ? -39.663 -12.288 45.771 1.00 95.31 192 LEU A C 1
ATOM 1574 O O . LEU A 1 192 ? -40.691 -11.656 46.016 1.00 95.31 192 LEU A O 1
ATOM 1578 N N . ARG A 1 193 ? -39.571 -13.088 44.702 1.00 90.44 193 ARG A N 1
ATOM 1579 C CA . ARG A 1 193 ? -40.649 -13.222 43.703 1.00 90.44 193 ARG A CA 1
ATOM 1580 C C . ARG A 1 193 ? -41.923 -13.840 44.276 1.00 90.44 193 ARG A C 1
ATOM 1582 O O . ARG A 1 193 ? -43.025 -13.590 43.785 1.00 90.44 193 ARG A O 1
ATOM 1589 N N . GLU A 1 194 ? -41.820 -14.719 45.266 1.00 93.12 194 GLU A N 1
ATOM 1590 C CA . GLU A 1 194 ? -42.995 -15.271 45.941 1.00 93.12 194 GLU A CA 1
ATOM 1591 C C . GLU A 1 194 ? -43.672 -14.236 46.842 1.00 93.12 194 GLU A C 1
ATOM 1593 O O . GLU A 1 194 ? -44.902 -14.140 46.856 1.00 93.12 194 GLU A O 1
ATOM 1598 N N . LEU A 1 195 ? -42.879 -13.420 47.531 1.00 92.38 195 LEU A N 1
ATOM 1599 C CA . LEU A 1 195 ? -43.362 -12.339 48.378 1.00 92.38 195 LEU A CA 1
ATOM 1600 C C . LEU A 1 195 ? -44.042 -11.243 47.544 1.00 92.38 195 LEU A C 1
ATOM 1602 O O . LEU A 1 195 ? -45.144 -10.813 47.887 1.00 92.38 195 LEU A O 1
ATOM 1606 N N . GLU A 1 196 ? -43.477 -10.890 46.386 1.00 88.06 196 GLU A N 1
ATOM 1607 C CA . GLU A 1 196 ? -44.109 -10.010 45.392 1.00 88.06 196 GLU A CA 1
ATOM 1608 C C . GLU A 1 196 ? -45.453 -10.567 44.902 1.00 88.06 196 GLU A C 1
ATOM 1610 O O . GLU A 1 196 ? -46.456 -9.849 44.868 1.00 88.06 196 GLU A O 1
ATOM 1615 N N . ARG A 1 197 ? -45.524 -11.866 44.578 1.00 88.06 197 ARG A N 1
ATOM 1616 C CA . ARG A 1 197 ? -46.784 -12.515 44.171 1.00 88.06 197 ARG A CA 1
ATOM 1617 C C . ARG A 1 197 ? -47.839 -12.472 45.279 1.00 88.06 197 ARG A C 1
ATOM 1619 O O . ARG A 1 197 ? -48.999 -12.165 44.998 1.00 88.06 197 ARG A O 1
ATOM 1626 N N . LYS A 1 198 ? -47.456 -12.727 46.535 1.00 88.38 198 LYS A N 1
ATOM 1627 C CA . LYS A 1 198 ? -48.355 -12.631 47.703 1.00 88.38 198 LYS A CA 1
ATOM 1628 C C . LYS A 1 198 ? -48.829 -11.190 47.931 1.00 88.38 198 LYS A C 1
ATOM 1630 O O . LYS A 1 198 ? -50.016 -10.967 48.184 1.00 88.38 198 LYS A O 1
ATOM 1635 N N . LEU A 1 199 ? -47.947 -10.203 47.772 1.00 83.56 199 LEU A N 1
ATOM 1636 C CA . LEU A 1 199 ? -48.301 -8.784 47.839 1.00 83.56 199 LEU A CA 1
ATOM 1637 C C . LEU A 1 199 ? -49.314 -8.409 46.744 1.00 83.56 199 LEU A C 1
ATOM 1639 O O . LEU A 1 199 ? -50.351 -7.819 47.037 1.00 83.56 199 LEU A O 1
ATOM 1643 N N . HIS A 1 200 ? -49.073 -8.794 45.490 1.00 73.25 200 HIS A N 1
ATOM 1644 C CA . HIS A 1 200 ? -50.012 -8.536 44.396 1.00 73.25 200 HIS A CA 1
ATOM 1645 C C . HIS A 1 200 ? -51.360 -9.248 44.592 1.00 73.25 200 HIS A C 1
ATOM 1647 O O . HIS A 1 200 ? -52.409 -8.650 44.348 1.00 73.25 200 HIS A O 1
ATOM 1653 N N . SER A 1 201 ? -51.354 -10.479 45.114 1.00 76.50 201 SER A N 1
ATOM 1654 C CA . SER A 1 201 ? -52.574 -11.225 45.442 1.00 76.50 201 SER A CA 1
ATOM 1655 C C . SER A 1 201 ? -53.400 -10.547 46.538 1.00 76.50 201 SER A C 1
ATOM 1657 O O . SER A 1 201 ? -54.622 -10.501 46.442 1.00 76.50 201 SER A O 1
ATOM 1659 N N . THR A 1 202 ? -52.762 -10.011 47.579 1.00 67.25 202 THR A N 1
ATOM 1660 C CA . THR A 1 202 ? -53.460 -9.335 48.690 1.00 67.25 202 THR A CA 1
ATOM 1661 C C . THR A 1 202 ? -53.959 -7.942 48.307 1.00 67.25 202 THR A C 1
ATOM 1663 O O . THR A 1 202 ? -55.024 -7.521 48.761 1.00 67.25 202 THR A O 1
ATOM 1666 N N . ARG A 1 203 ? -53.246 -7.245 47.414 1.00 62.47 203 ARG A N 1
ATOM 1667 C CA . ARG A 1 203 ? -53.651 -5.934 46.881 1.00 62.47 203 ARG A CA 1
ATOM 1668 C C . ARG A 1 203 ? -54.863 -6.027 45.943 1.00 62.47 203 ARG A C 1
ATOM 1670 O O . ARG A 1 203 ? -55.651 -5.090 45.894 1.00 62.47 203 ARG A O 1
ATOM 1677 N N . SER A 1 204 ? -55.048 -7.166 45.270 1.00 54.84 204 SER A N 1
ATOM 1678 C CA . SER A 1 204 ? -56.184 -7.440 44.373 1.00 54.84 204 SER A CA 1
ATOM 1679 C C . SER A 1 204 ? -57.527 -7.662 45.103 1.00 54.84 204 SER A C 1
ATOM 1681 O O . SER A 1 204 ? -58.589 -7.514 44.508 1.00 54.84 204 SER A O 1
ATOM 1683 N N . ILE A 1 205 ? -57.524 -7.963 46.411 1.00 55.47 205 ILE A N 1
ATOM 1684 C CA . ILE A 1 205 ? -58.743 -8.353 47.157 1.00 55.47 205 ILE A CA 1
ATOM 1685 C C . ILE A 1 205 ? -59.498 -7.150 47.776 1.00 55.47 205 ILE A C 1
ATOM 1687 O O . ILE A 1 205 ? -60.608 -7.305 48.280 1.00 55.47 205 ILE A O 1
ATOM 1691 N N . LYS A 1 206 ? -58.975 -5.917 47.705 1.00 52.41 206 LYS A N 1
ATOM 1692 C CA . LYS A 1 206 ? -59.661 -4.718 48.236 1.00 52.41 206 LYS A CA 1
ATOM 1693 C C . LYS A 1 206 ? -60.199 -3.805 47.129 1.00 52.41 206 LYS A C 1
ATOM 1695 O O . LYS A 1 206 ? -59.676 -2.719 46.911 1.00 52.41 206 LYS A O 1
ATOM 1700 N N . ALA A 1 207 ? -61.292 -4.209 46.491 1.00 45.28 207 ALA A N 1
ATOM 1701 C CA . ALA A 1 207 ? -62.202 -3.280 45.818 1.00 45.28 207 ALA A CA 1
ATOM 1702 C C . ALA A 1 207 ? -63.647 -3.631 46.222 1.00 45.28 207 ALA A C 1
ATOM 1704 O O . ALA A 1 207 ? -64.127 -4.708 45.860 1.00 45.28 207 ALA A O 1
ATOM 1705 N N . PRO A 1 208 ? -64.346 -2.793 47.013 1.00 48.09 208 PRO A N 1
ATOM 1706 C CA . PRO A 1 208 ? -65.734 -3.053 47.357 1.00 48.09 208 PRO A CA 1
ATOM 1707 C C . PRO A 1 208 ? -66.610 -2.827 46.119 1.00 48.09 208 PRO A C 1
ATOM 1709 O O . PRO A 1 208 ? -66.546 -1.792 45.459 1.00 48.09 208 PRO A O 1
ATOM 1712 N N . ARG A 1 209 ? -67.417 -3.840 45.802 1.00 46.44 209 ARG A N 1
ATOM 1713 C CA . ARG A 1 209 ? -68.370 -3.876 44.690 1.00 46.44 209 ARG A CA 1
ATOM 1714 C C . ARG A 1 209 ? -69.467 -2.834 44.949 1.00 46.44 209 ARG A C 1
ATOM 1716 O O . ARG A 1 209 ? -70.299 -3.046 45.827 1.00 46.44 209 ARG A O 1
ATOM 1723 N N . GLN A 1 210 ? -69.463 -1.717 44.221 1.00 51.50 210 GLN A N 1
ATOM 1724 C CA . GLN A 1 210 ? -70.594 -0.785 44.231 1.00 51.50 210 GLN A CA 1
ATOM 1725 C C . GLN A 1 210 ? -71.798 -1.488 43.591 1.00 51.50 210 GLN A C 1
ATOM 1727 O O . GLN A 1 210 ? -71.770 -1.846 42.414 1.00 51.50 210 GLN A O 1
ATOM 1732 N N . GLN A 1 211 ? -72.813 -1.763 44.410 1.00 51.38 211 GLN A N 1
ATOM 1733 C CA . GLN A 1 211 ? -74.113 -2.242 43.959 1.00 51.38 211 GLN A CA 1
ATOM 1734 C C . GLN A 1 211 ? -74.820 -1.087 43.241 1.00 51.38 211 GLN A C 1
ATOM 1736 O O . GLN A 1 211 ? -75.085 -0.054 43.849 1.00 51.38 211 GLN A O 1
ATOM 1741 N N . LEU A 1 212 ? -75.085 -1.270 41.948 1.00 45.97 212 LEU A N 1
ATOM 1742 C CA . LEU A 1 212 ? -76.049 -0.479 41.190 1.00 45.97 212 LEU A CA 1
ATOM 1743 C C . LEU A 1 212 ? -77.456 -0.875 41.661 1.00 45.97 212 LEU A C 1
ATOM 1745 O O . LEU A 1 212 ? -77.887 -1.995 41.394 1.00 45.97 212 LEU A O 1
ATOM 1749 N N . PHE A 1 213 ? -78.135 0.031 42.359 1.00 48.03 213 PHE A N 1
ATOM 1750 C CA . PHE A 1 213 ? -79.587 0.030 42.539 1.00 48.03 213 PHE A CA 1
ATOM 1751 C C . PHE A 1 213 ? -80.153 1.306 41.899 1.00 48.03 213 PHE A C 1
ATOM 1753 O O . PHE A 1 213 ? -79.645 2.376 42.227 1.00 48.03 213 PHE A O 1
ATOM 1760 N N . GLU A 1 214 ? -81.143 1.097 41.012 1.00 47.41 214 GLU A N 1
ATOM 1761 C CA . GLU A 1 214 ? -82.346 1.907 40.666 1.00 47.41 214 GLU A CA 1
ATOM 1762 C C . GLU A 1 214 ? -82.150 3.403 40.291 1.00 47.41 214 GLU A C 1
ATOM 1764 O O . GLU A 1 214 ? -81.338 4.102 40.885 1.00 47.41 214 GLU A O 1
ATOM 1769 N N . ASP A 1 215 ? -82.790 4.003 39.277 1.00 48.09 215 ASP A N 1
ATOM 1770 C CA . ASP A 1 215 ? -84.037 3.764 38.518 1.00 48.09 215 ASP A CA 1
ATOM 1771 C C . ASP A 1 215 ? -83.878 4.140 37.024 1.00 48.09 215 ASP A C 1
ATOM 1773 O O . ASP A 1 215 ? -83.087 5.069 36.722 1.00 48.09 215 ASP A O 1
#

pLDDT: mean 74.07, std 16.33, range [31.22, 96.94]

Organism: Myxobolus squamalis (NCBI:txid59785)

Solvent-accessible surface area (backbone atoms only — not comparable to full-atom values): 13560 Å² total; per-residue (Å²): 122,83,71,82,61,76,58,51,64,55,54,51,30,52,48,53,46,52,52,51,53,51,49,53,52,52,48,71,72,34,81,84,50,46,74,67,43,54,72,50,49,69,49,45,56,56,50,48,59,70,55,57,92,57,52,73,67,58,52,52,52,49,50,52,52,50,54,51,50,65,72,73,46,91,91,58,68,59,68,59,52,49,49,54,48,54,49,50,54,41,52,54,26,51,53,54,49,49,53,52,50,50,53,52,52,54,52,52,49,53,52,52,61,67,70,52,85,66,92,88,90,92,89,85,86,90,79,92,84,89,86,86,90,81,85,84,89,75,89,82,82,90,66,90,51,70,66,53,58,56,50,49,40,51,75,69,57,67,77,53,85,75,82,74,65,91,81,62,85,72,93,69,78,47,74,68,56,51,51,51,51,54,51,52,53,55,49,52,55,50,52,51,56,49,51,50,50,52,50,54,58,60,63,69,71,77,68,86,82,80,80,89,72,89,134

Radius of gyration: 34.76 Å; Cα contacts (8 Å, |Δi|>4): 41; chains: 1; bounding box: 108×53×78 Å

Secondary structure (DSSP, 8-state):
--GGGTTHHHHHHHHHHHHHHHHHHHHHH-TTTHHHHHHHHHHHHHHHHHHTT--HHHHHHHHHHHHHHHHH-SSS-HHHHHHHHHHHHHHHHHHHHHHHHHHHHHHHHHHHHHHT-S-----------SS-SSS--S-------HHHHHHHHHHTTTTSPP---TTS------HHHHHHHHHHHHHHHHHHHHHHHHHHHHHTT----------

Foldseek 3Di:
DPPPCPCVLLVVLVVLQVVVVVVVVVCVVDPVNVVVVVVVVVVLVVLVVVPPPDDLVRLVVVLVVLVVVLVPDPPDPPVNSVSSNSSSSNSSSVVVNVVVVVVVVVVVVVVVVVVPPDDDDDDDDDDDDDDDPPDDPPDDDDDPDVVVVVVVCVVVVVPDPPPDDPPDDDPDQDPVNVVVVVVVVVVVVVVVVVVVVVVVVVVVPPDDDPDDDDD